Protein 3D2Q (pdb70)

B-factor: mean 15.67, std 9.34, range [5.29, 269.49]

Sequence (268 aa):
DRLEVCREYQRGNCNRGENDCRFAHPADSTMIDTNDNTVTVCMDYIKGRCSREKCKYFHPPAHLQARTDRLEVCREYQRGNCNRGENDCRFAHPADSTMIDTNDNTVTVCMDYIKGRCSREKCKYFHPPAHLQDRLEVCREYQRGNCNRGENDCRFAHPADSTMIDTNDNTVTVCMDYIKGRCSREKCKYFHPPAHLQASRTDRLEVCREYQRGNCRGENDCRFAHPADSTMID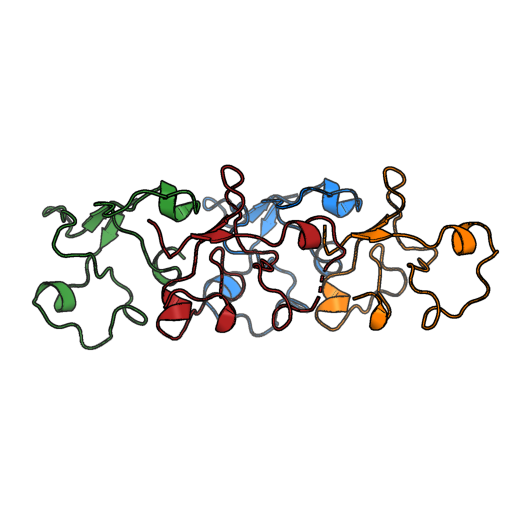TNDNTVTVCMDYIKGRCSREKCKYFHPPAHLQAK

Radius of gyration: 21.38 Å; Cα contacts (8 Å, |Δi|>4): 443; chains: 4; bounding box: 36×41×66 Å

GO terms:
  GO:0005634 nucleus (C, IDA)
  GO:0010494 cytoplasmic stress granule (C, IDA)
  GO:0003723 RNA binding (F, IDA)
  GO:0043484 regulation of RNA splicing (P, IDA)
  GO:0008380 RNA splicing (P, IDA)
  GO:0005634 nucleus (C, EXP)
  GO:0005737 cytoplasm (C, EXP)
  GO:0005515 protein binding (F, IPI)
  GO:0005654 nucleoplasm (C, IDA)
  GO:0005829 cytosol (C, IDA)
  GO:0005737 cytoplasm (C, IDA)
  GO:0003725 double-stranded RNA binding (F, IDA)
  GO:0003723 RNA binding (F, HDA)

Nearest PDB structures (foldseek):
  3d2q-assembly1_A  TM=1.015E+00  e=8.877E-15  Homo sapiens
  3d2s-assembly1_A  TM=9.752E-01  e=3.771E-13  Homo sapiens
  3d2q-assembly3_C  TM=9.516E-01  e=3.504E-13  Homo sapiens
  3d2s-assembly2_B  TM=9.122E-01  e=2.744E-12  Homo sapiens
  3d2q-assembly4_D  TM=9.027E-01  e=6.016E-11  Homo sapiens

Organism: Homo sapiens (NCBI:txid9606)

Solvent-accessible surface area: 17104 Å² total; per-residue (Å²): 103,127,38,91,1,4,170,55,31,70,167,74,71,26,145,126,29,41,37,89,0,138,85,0,7,10,21,56,34,19,83,67,45,122,145,74,41,17,0,51,6,11,115,65,4,30,139,4,92,4,68,153,88,74,28,113,79,16,39,2,11,8,32,22,52,63,58,75,12,21,34,100,0,3,147,69,98,87,165,75,84,12,157,138,41,107,112,104,4,197,92,0,24,12,63,162,41,11,48,54,10,113,133,69,18,14,1,7,8,1,75,7,83,74,126,64,160,26,80,127,174,175,12,65,5,9,54,1,20,85,88,28,123,114,149,35,94,6,3,190,83,65,93,216,65,102,24,142,176,31,55,23,75,2,194,95,0,19,2,58,144,103,11,171,45,55,123,143,64,71,12,3,62,6,13,86,72,7,45,125,5,89,5,74,159,92,197,25,139,107,11,44,1,5,8,38,21,51,75,30,162,92,20,29,27,112,2,2,164,103,56,46,166,51,129,46,123,48,101,115,106,1,197,90,0,26,14,58,107,13,3,52,17,8,111,128,70,34,10,2,7,7,0,70,1,87,75,85,62,134,24,62,64,109,43,8,26,6,9,60,1,18,85,93,27,69,61,253

InterPro domains:
  IPR000571 Zinc finger, CCCH-type [PF00642] (183-205)
  IPR000571 Zinc finger, CCCH-type [PS50103] (13-41)
  IPR000571 Zinc finger, CCCH-type [PS50103] (47-73)
  IPR000571 Zinc finger, CCCH-type [PS50103] (179-207)
  IPR000571 Zinc finger, CCCH-type [PS50103] (215-241)
  IPR000571 Zinc finger, CCCH-type [SM00356] (14-40)
  IPR000571 Zinc finger, CCCH-type [SM00356] (47-72)
  IPR000571 Zinc finger, CCCH-type [SM00356] (179-206)
  IPR000571 Zinc finger, CCCH-type [SM00356] (216-240)
  IPR054429 Muscleblind-like, CCCH zinc finger [PF22628] (48-86)
  IPR054429 Muscleblind-like, CCCH zinc finger [PF22628] (216-253)

CATH classification: 3.30.1370.210

Structure (mmCIF, N/CA/C/O backbone):
data_3D2Q
#
_entry.id   3D2Q
#
_cell.length_a   29.166
_cell.length_b   80.459
_cell.length_c   55.357
_cell.angle_alpha   90.00
_cell.angle_beta   101.76
_cell.angle_gamma   90.00
#
_symmetry.space_group_name_H-M   'P 1 21 1'
#
loop_
_entity.id
_entity.type
_entity.pdbx_description
1 polymer 'Muscleblind-like protein 1'
2 non-polymer 'ZINC ION'
3 water water
#
loop_
_atom_site.group_PDB
_atom_site.id
_atom_site.type_symbol
_atom_site.label_atom_id
_atom_site.label_alt_id
_atom_site.label_comp_id
_atom_site.label_asym_id
_atom_site.label_entity_id
_atom_site.label_seq_id
_atom_site.pdbx_PDB_ins_code
_atom_site.Cartn_x
_atom_site.Cartn_y
_atom_site.Cartn_z
_atom_site.occupancy
_atom_site.B_iso_or_equiv
_atom_site.auth_seq_id
_atom_site.auth_comp_id
_atom_site.auth_asym_id
_atom_site.auth_atom_id
_atom_site.pdbx_PDB_model_num
ATOM 1 N N . ASP A 1 4 ? -0.398 37.122 49.731 1.00 16.34 180 ASP A N 1
ATOM 2 C CA . ASP A 1 4 ? 0.891 37.645 49.206 1.00 15.61 180 ASP A CA 1
ATOM 3 C C . ASP A 1 4 ? 0.845 37.903 47.694 1.00 13.91 180 ASP A C 1
ATOM 4 O O . ASP A 1 4 ? 0.447 37.025 46.924 1.00 12.99 180 ASP A O 1
ATOM 9 N N . ARG A 1 5 ? 1.245 39.105 47.287 1.00 12.05 181 ARG A N 1
ATOM 10 C CA . ARG A 1 5 ? 1.204 39.518 45.874 1.00 10.93 181 ARG A CA 1
ATOM 11 C C . ARG A 1 5 ? 2.553 40.115 45.533 1.00 11.05 181 ARG A C 1
ATOM 12 O O . ARG A 1 5 ? 2.871 41.224 45.959 1.00 12.47 181 ARG A O 1
ATOM 20 N N . LEU A 1 6 ? 3.360 39.358 44.793 1.00 9.11 182 LEU A N 1
ATOM 21 C CA . LEU A 1 6 ? 4.737 39.766 44.525 1.00 9.17 182 LEU A CA 1
ATOM 22 C C . LEU A 1 6 ? 4.900 40.462 43.183 1.00 9.02 182 LEU A C 1
ATOM 23 O O . LEU A 1 6 ? 4.341 40.042 42.189 1.00 9.20 182 LEU A O 1
ATOM 28 N N . GLU A 1 7 ? 5.697 41.530 43.183 1.00 9.47 183 GLU A N 1
ATOM 29 C CA . GLU A 1 7 ? 6.041 42.261 41.955 1.00 9.45 183 GLU A CA 1
ATOM 30 C C . GLU A 1 7 ? 6.910 41.401 41.055 1.00 8.92 183 GLU A C 1
ATOM 31 O O . GLU A 1 7 ? 7.880 40.825 41.511 1.00 7.65 183 GLU A O 1
ATOM 37 N N . VAL A 1 8 ? 6.526 41.306 39.787 1.00 7.96 184 VAL A N 1
ATOM 38 C CA . VAL A 1 8 ? 7.250 40.495 38.824 1.00 8.00 184 VAL A CA 1
ATOM 39 C C . VAL A 1 8 ? 8.415 41.315 38.304 1.00 7.46 184 VAL A C 1
ATOM 40 O O . VAL A 1 8 ? 8.332 42.544 38.163 1.00 8.39 184 VAL A O 1
ATOM 44 N N . CYS A 1 9 ? 9.502 40.612 38.009 1.00 7.44 185 CYS A N 1
ATOM 45 C CA . CYS A 1 9 ? 10.697 41.246 37.454 1.00 6.21 185 CYS A CA 1
ATOM 46 C C . CYS A 1 9 ? 10.502 41.660 35.992 1.00 6.62 185 CYS A C 1
ATOM 47 O O . CYS A 1 9 ? 10.370 40.808 35.111 1.00 6.68 185 CYS A O 1
ATOM 50 N N . ARG A 1 10 ? 10.437 42.975 35.758 1.00 7.19 186 ARG A N 1
ATOM 51 C CA . ARG A 1 10 ? 10.195 43.489 34.427 1.00 7.58 186 ARG A CA 1
ATOM 52 C C . ARG A 1 10 ? 11.360 43.176 33.493 1.00 7.38 186 ARG A C 1
ATOM 53 O O . ARG A 1 10 ? 11.168 42.928 32.294 1.00 8.20 186 ARG A O 1
ATOM 61 N N . GLU A 1 11 ? 12.577 43.161 34.041 1.00 6.96 187 GLU A N 1
ATOM 62 C CA . GLU A 1 11 ? 13.722 42.799 33.208 1.00 7.50 187 GLU A CA 1
ATOM 63 C C . GLU A 1 11 ? 13.595 41.345 32.734 1.00 7.42 187 GLU A C 1
ATOM 64 O O . GLU A 1 11 ? 13.828 41.055 31.573 1.00 7.78 187 GLU A O 1
ATOM 70 N N . TYR A 1 12 ? 13.261 40.429 33.647 1.00 7.06 188 TYR A N 1
ATOM 71 C CA . TYR A 1 12 ? 12.993 39.038 33.256 1.00 7.23 188 TYR A CA 1
ATOM 72 C C . TYR A 1 12 ? 11.951 38.932 32.139 1.00 7.00 188 TYR A C 1
ATOM 73 O O . TYR A 1 12 ? 12.132 38.198 31.169 1.00 6.89 188 TYR A O 1
ATOM 82 N N . GLN A 1 13 ? 10.864 39.696 32.282 1.00 7.76 189 GLN A N 1
ATOM 83 C CA . GLN A 1 13 ? 9.765 39.614 31.317 1.00 7.67 189 GLN A CA 1
ATOM 84 C C . GLN A 1 13 ? 10.198 40.063 29.933 1.00 8.19 189 GLN A C 1
ATOM 85 O O . GLN A 1 13 ? 9.631 39.632 28.947 1.00 8.62 189 GLN A O 1
ATOM 91 N N . ARG A 1 14 ? 11.203 40.927 29.864 1.00 7.40 190 ARG A N 1
ATOM 92 C CA . ARG A 1 14 ? 11.697 41.399 28.561 1.00 9.03 190 ARG A CA 1
ATOM 93 C C . ARG A 1 14 ? 13.051 40.793 28.173 1.00 10.39 190 ARG A C 1
ATOM 94 O O . ARG A 1 14 ? 13.729 41.297 27.259 1.00 11.78 190 ARG A O 1
ATOM 102 N N . GLY A 1 15 ? 13.448 39.721 28.859 1.00 10.85 191 GLY A N 1
ATOM 103 C CA . GLY A 1 15 ? 14.634 38.940 28.473 1.00 11.57 191 GLY A CA 1
ATOM 104 C C . GLY A 1 15 ? 15.954 39.591 28.829 1.00 11.97 191 GLY A C 1
ATOM 105 O O . GLY A 1 15 ? 16.963 39.386 28.141 1.00 13.22 191 GLY A O 1
ATOM 106 N N . ASN A 1 16 ? 15.973 40.354 29.918 1.00 11.91 192 ASN A N 1
ATOM 107 C CA . ASN A 1 16 ? 17.065 41.276 30.207 1.00 12.72 192 ASN A CA 1
ATOM 108 C C . ASN A 1 16 ? 17.462 41.320 31.696 1.00 11.22 192 ASN A C 1
ATOM 109 O O . ASN A 1 16 ? 18.095 42.281 32.126 1.00 12.63 192 ASN A O 1
ATOM 114 N N . CYS A 1 17 ? 17.128 40.291 32.487 1.00 10.13 193 CYS A N 1
ATOM 115 C CA . CYS A 1 17 ? 17.532 40.312 33.908 1.00 9.38 193 CYS A CA 1
ATOM 116 C C . CYS A 1 17 ? 18.952 39.798 34.079 1.00 9.09 193 CYS A C 1
ATOM 117 O O . CYS A 1 17 ? 19.189 38.606 34.034 1.00 10.62 193 CYS A O 1
ATOM 120 N N . ASN A 1 18 ? 19.894 40.704 34.311 1.00 9.50 194 ASN A N 1
ATOM 121 C CA . ASN A 1 18 ? 21.287 40.284 34.471 1.00 10.32 194 ASN A CA 1
ATOM 122 C C . ASN A 1 18 ? 21.614 39.740 35.857 1.00 9.47 194 ASN A C 1
ATOM 123 O O . ASN A 1 18 ? 22.662 39.107 36.058 1.00 10.19 194 ASN A O 1
ATOM 128 N N . ARG A 1 19 ? 20.725 39.967 36.818 1.00 9.12 195 ARG A N 1
ATOM 129 C CA . ARG A 1 19 ? 20.925 39.374 38.131 1.00 9.11 195 ARG A CA 1
ATOM 130 C C . ARG A 1 19 ? 20.712 37.866 38.086 1.00 9.18 195 ARG A C 1
ATOM 131 O O . ARG A 1 19 ? 21.446 37.108 38.741 1.00 9.20 195 ARG A O 1
ATOM 139 N N . GLY A 1 20 ? 19.711 37.445 37.319 1.00 8.56 196 GLY A N 1
ATOM 140 C CA . GLY A 1 20 ? 19.301 36.041 37.274 1.00 7.58 196 GLY A CA 1
ATOM 141 C C . GLY A 1 20 ? 18.368 35.718 38.430 1.00 7.13 196 GLY A C 1
ATOM 142 O O . GLY A 1 20 ? 18.309 36.438 39.431 1.00 7.14 196 GLY A O 1
ATOM 143 N N . GLU A 1 21 ? 17.650 34.613 38.283 1.00 7.23 197 GLU A N 1
ATOM 144 C CA . GLU A 1 21 ? 16.598 34.249 39.227 1.00 8.03 197 GLU A CA 1
ATOM 145 C C . GLU A 1 21 ? 17.084 34.073 40.666 1.00 7.62 197 GLU A C 1
ATOM 146 O O . GLU A 1 21 ? 16.387 34.444 41.617 1.00 6.94 197 GLU A O 1
ATOM 152 N N . ASN A 1 22 ? 18.249 33.462 40.836 1.00 7.26 198 ASN A N 1
ATOM 153 C CA . ASN A 1 22 ? 18.736 33.173 42.174 1.00 7.07 198 ASN A CA 1
ATOM 154 C C . ASN A 1 22 ? 18.995 34.398 43.052 1.00 7.57 198 ASN A C 1
ATOM 155 O O . ASN A 1 22 ? 18.710 34.382 44.251 1.00 7.34 198 ASN A O 1
ATOM 160 N N . ASP A 1 23 ? 19.536 35.440 42.437 1.00 7.07 199 ASP A N 1
ATOM 161 C CA . ASP A 1 23 ? 19.850 36.668 43.135 1.00 7.34 199 ASP A CA 1
ATOM 162 C C . ASP A 1 23 ? 18.692 37.645 43.133 1.00 6.93 199 ASP A C 1
ATOM 163 O O . ASP A 1 23 ? 18.496 38.369 44.112 1.00 7.69 199 ASP A O 1
ATOM 168 N N . CYS A 1 24 ? 17.932 37.665 42.038 1.00 6.40 200 CYS A N 1
ATOM 169 C CA . CYS A 1 24 ? 16.918 38.695 41.861 1.00 6.55 200 CYS A CA 1
ATOM 170 C C . CYS A 1 24 ? 15.835 38.656 42.920 1.00 6.62 200 CYS A C 1
ATOM 171 O O . CYS A 1 24 ? 15.251 37.602 43.187 1.00 7.02 200 CYS A O 1
ATOM 174 N N . ARG A 1 25 ? 15.549 39.826 43.485 1.00 6.53 201 ARG A N 1
ATOM 175 C CA . ARG A 1 25 ? 14.535 39.911 44.536 1.00 6.35 201 ARG A CA 1
ATOM 176 C C . ARG A 1 25 ? 13.112 40.136 44.004 1.00 7.34 201 ARG A C 1
ATOM 177 O O . ARG A 1 25 ? 12.171 40.292 44.783 1.00 8.04 201 ARG A O 1
ATOM 185 N N . PHE A 1 26 ? 12.956 40.109 42.690 1.00 7.05 202 PHE A N 1
ATOM 186 C CA . PHE A 1 26 ? 11.642 40.180 42.042 1.00 7.42 202 PHE A CA 1
ATOM 187 C C . PHE A 1 26 ? 11.279 38.839 41.433 1.00 7.51 202 PHE A C 1
ATOM 188 O O . PHE A 1 26 ? 12.146 38.006 41.188 1.00 7.96 202 PHE A O 1
ATOM 196 N N . ALA A 1 27 ? 9.990 38.603 41.209 1.00 7.16 203 ALA A N 1
ATOM 197 C CA . ALA A 1 27 ? 9.578 37.269 40.792 1.00 7.18 203 ALA A CA 1
ATOM 198 C C . ALA A 1 27 ? 9.873 36.970 39.325 1.00 7.09 203 ALA A C 1
ATOM 199 O O . ALA A 1 27 ? 9.675 37.829 38.461 1.00 7.08 203 ALA A O 1
ATOM 201 N N . HIS A 1 28 ? 10.321 35.734 39.066 1.00 7.23 204 HIS A N 1
ATOM 202 C CA . HIS A 1 28 ? 10.537 35.236 37.717 1.00 6.80 204 HIS A CA 1
ATOM 203 C C . HIS A 1 28 ? 9.543 34.086 37.480 1.00 7.44 204 HIS A C 1
ATOM 204 O O . HIS A 1 28 ? 9.926 32.926 37.490 1.00 7.76 204 HIS A O 1
ATOM 211 N N . PRO A 1 29 ? 8.268 34.422 37.272 1.00 7.31 205 PRO A N 1
ATOM 212 C CA . PRO A 1 29 ? 7.279 33.336 37.157 1.00 7.71 205 PRO A CA 1
ATOM 213 C C . PRO A 1 29 ? 7.340 32.546 35.848 1.00 7.55 205 PRO A C 1
ATOM 214 O O . PRO A 1 29 ? 7.743 33.068 34.788 1.00 7.80 205 PRO A O 1
ATOM 218 N N . ALA A 1 30 ? 6.875 31.305 35.927 1.00 7.47 206 ALA A N 1
ATOM 219 C CA . ALA A 1 30 ? 6.696 30.481 34.739 1.00 7.11 206 ALA A CA 1
ATOM 220 C C . ALA A 1 30 ? 5.604 31.048 33.832 1.00 7.30 206 ALA A C 1
ATOM 221 O O . ALA A 1 30 ? 4.717 31.789 34.277 1.00 7.32 206 ALA A O 1
ATOM 223 N N . ASP A 1 31 ? 5.650 30.673 32.556 1.00 7.11 207 ASP A N 1
ATOM 224 C CA . ASP A 1 31 ? 4.656 31.180 31.595 1.00 8.46 207 ASP A CA 1
ATOM 225 C C . ASP A 1 31 ? 3.248 30.661 31.921 1.00 8.87 207 ASP A C 1
ATOM 226 O O . ASP A 1 31 ? 2.260 31.287 31.548 1.00 10.09 207 ASP A O 1
ATOM 231 N N . SER A 1 32 ? 3.171 29.552 32.656 1.00 10.16 208 SER A N 1
ATOM 232 C CA . SER A 1 32 ? 1.897 28.934 33.043 1.00 10.57 208 SER A CA 1
ATOM 233 C C . SER A 1 32 ? 1.371 29.414 34.399 1.00 10.44 208 SER A C 1
ATOM 234 O O . SER A 1 32 ? 0.313 28.972 34.846 1.00 11.52 208 SER A O 1
ATOM 237 N N . THR A 1 33 ? 2.102 30.321 35.040 1.00 9.04 209 THR A N 1
ATOM 238 C CA . THR A 1 33 ? 1.728 30.813 36.383 1.00 9.14 209 THR A CA 1
ATOM 239 C C . THR A 1 33 ? 0.753 31.987 36.317 1.00 9.04 209 THR A C 1
ATOM 240 O O . THR A 1 33 ? 0.871 32.853 35.446 1.00 9.67 209 THR A O 1
ATOM 244 N N . MET A 1 34 ? -0.221 31.990 37.240 1.00 8.90 210 MET A N 1
ATOM 245 C CA . MET A 1 34 ? -1.240 33.045 37.287 1.00 9.86 210 MET A CA 1
ATOM 246 C C . MET A 1 34 ? -0.591 34.395 37.556 1.00 9.55 210 MET A C 1
ATOM 247 O O . MET A 1 34 ? 0.098 34.563 38.566 1.00 9.91 210 MET A O 1
ATOM 252 N N . ILE A 1 35 ? -0.831 35.366 36.674 1.00 9.56 211 ILE A N 1
ATOM 253 C CA . ILE A 1 35 ? -0.257 36.696 36.835 1.00 10.47 211 ILE A CA 1
ATOM 254 C C . ILE A 1 35 ? -1.394 37.709 36.665 1.00 10.49 211 ILE A C 1
ATOM 255 O O . ILE A 1 35 ? -2.263 37.501 35.832 1.00 11.78 211 ILE A O 1
ATOM 260 N N . ASP A 1 36 ? -1.388 38.770 37.466 1.00 10.54 212 ASP A N 1
ATOM 261 C CA . ASP A 1 36 ? -2.399 39.821 37.338 1.00 10.96 212 ASP A CA 1
ATOM 262 C C . ASP A 1 36 ? -1.820 40.933 36.479 1.00 11.43 212 ASP A C 1
ATOM 263 O O . ASP A 1 36 ? -0.925 41.639 36.919 1.00 11.14 212 ASP A O 1
ATOM 268 N N . THR A 1 37 ? -2.343 41.080 35.261 1.00 12.18 213 THR A N 1
ATOM 269 C CA . THR A 1 37 ? -1.788 42.040 34.313 1.00 13.66 213 THR A CA 1
ATOM 270 C C . THR A 1 37 ? -2.158 43.488 34.658 1.00 14.01 213 THR A C 1
ATOM 271 O O . THR A 1 37 ? -1.596 44.429 34.085 1.00 14.90 213 THR A O 1
ATOM 275 N N . ASN A 1 38 ? -3.101 43.672 35.584 1.00 14.31 214 ASN A N 1
ATOM 276 C CA . ASN A 1 38 ? -3.461 45.026 36.006 1.00 14.91 214 ASN A CA 1
ATOM 277 C C . ASN A 1 38 ? -2.321 45.686 36.753 1.00 14.50 214 ASN A C 1
ATOM 278 O O . ASN A 1 38 ? -2.119 46.895 36.647 1.00 15.89 214 ASN A O 1
ATOM 283 N N . ASP A 1 39 ? -1.572 44.894 37.520 1.00 13.30 215 ASP A N 1
ATOM 284 C CA . ASP A 1 39 ? -0.491 45.461 38.316 1.00 12.40 215 ASP A CA 1
ATOM 285 C C . ASP A 1 39 ? 0.830 44.686 38.244 1.00 11.70 215 ASP A C 1
ATOM 286 O O . ASP A 1 39 ? 1.766 45.003 38.975 1.00 11.42 215 ASP A O 1
ATOM 291 N N . ASN A 1 40 ? 0.904 43.717 37.335 1.00 10.69 216 ASN A N 1
ATOM 292 C CA . ASN A 1 40 ? 2.126 42.921 37.137 1.00 9.57 216 ASN A CA 1
ATOM 293 C C . ASN A 1 40 ? 2.615 42.222 38.403 1.00 10.00 216 ASN A C 1
ATOM 294 O O . ASN A 1 40 ? 3.806 42.278 38.739 1.00 10.35 216 ASN A O 1
ATOM 299 N N . THR A 1 41 ? 1.690 41.576 39.119 1.00 8.78 217 THR A N 1
ATOM 300 C CA . THR A 1 41 ? 2.042 40.807 40.303 1.00 8.82 217 THR A CA 1
ATOM 301 C C . THR A 1 41 ? 1.612 39.362 40.157 1.00 7.96 217 THR A C 1
ATOM 302 O O . THR A 1 41 ? 0.711 39.029 39.365 1.00 8.24 217 THR A O 1
ATOM 306 N N . VAL A 1 42 ? 2.272 38.505 40.942 1.00 7.19 218 VAL A N 1
ATOM 307 C CA . VAL A 1 42 ? 1.867 37.106 41.071 1.00 7.40 218 VAL A CA 1
ATOM 308 C C . VAL A 1 42 ? 1.400 36.835 42.493 1.00 7.32 218 VAL A C 1
ATOM 309 O O . VAL A 1 42 ? 2.086 37.169 43.462 1.00 7.26 218 VAL A O 1
ATOM 313 N N . THR A 1 43 ? 0.212 36.238 42.608 1.00 6.76 219 THR A N 1
ATOM 314 C CA . THR A 1 43 ? -0.332 35.858 43.907 1.00 6.74 219 THR A CA 1
ATOM 315 C C . THR A 1 43 ? 0.345 34.564 44.355 1.00 6.92 219 THR A C 1
ATOM 316 O O . THR A 1 43 ? 0.475 33.624 43.587 1.00 6.17 219 THR A O 1
ATOM 320 N N . VAL A 1 44 ? 0.760 34.523 45.614 1.00 6.53 220 VAL A N 1
ATOM 321 C CA . VAL A 1 44 ? 1.611 33.434 46.104 1.00 7.31 220 VAL A CA 1
ATOM 322 C C . VAL A 1 44 ? 0.770 32.234 46.508 1.00 7.29 220 VAL A C 1
ATOM 323 O O . VAL A 1 44 ? -0.327 32.398 47.071 1.00 7.87 220 VAL A O 1
ATOM 327 N N . CYS A 1 45 ? 1.302 31.037 46.243 1.00 7.09 221 CYS A N 1
ATOM 328 C CA . CYS A 1 45 ? 0.764 29.800 46.804 1.00 7.92 221 CYS A CA 1
ATOM 329 C C . CYS A 1 45 ? 1.081 29.767 48.298 1.00 8.07 221 CYS A C 1
ATOM 330 O O . CYS A 1 45 ? 2.239 29.573 48.681 1.00 8.83 221 CYS A O 1
ATOM 333 N N . MET A 1 46 ? 0.067 29.958 49.147 1.00 8.91 222 MET A N 1
ATOM 334 C CA . MET A 1 46 ? 0.278 29.935 50.594 1.00 9.49 222 MET A CA 1
ATOM 335 C C . MET A 1 46 ? 0.661 28.546 51.099 1.00 9.58 222 MET A C 1
ATOM 336 O O . MET A 1 46 ? 1.393 28.434 52.082 1.00 11.58 222 MET A O 1
ATOM 341 N N . ASP A 1 47 ? 0.189 27.488 50.432 1.00 9.50 223 ASP A N 1
ATOM 342 C CA . ASP A 1 47 ? 0.567 26.129 50.844 1.00 9.83 223 ASP A CA 1
ATOM 343 C C . ASP A 1 47 ? 2.073 25.947 50.708 1.00 8.89 223 ASP A C 1
ATOM 344 O O . ASP A 1 47 ? 2.724 25.341 51.567 1.00 9.38 223 ASP A O 1
ATOM 349 N N . TYR A 1 48 ? 2.640 26.462 49.617 1.00 9.21 224 TYR A N 1
ATOM 350 C CA . TYR A 1 48 ? 4.066 26.301 49.382 1.00 9.27 224 TYR A CA 1
ATOM 351 C C . TYR A 1 48 ? 4.917 26.905 50.506 1.00 9.10 224 TYR A C 1
ATOM 352 O O . TYR A 1 48 ? 5.931 26.310 50.922 1.00 8.96 224 TYR A O 1
ATOM 361 N N . ILE A 1 49 ? 4.490 28.063 51.010 1.00 9.29 225 ILE A N 1
ATOM 362 C CA . ILE A 1 49 ? 5.202 28.755 52.083 1.00 10.33 225 ILE A CA 1
ATOM 363 C C . ILE A 1 49 ? 5.381 27.802 53.261 1.00 10.73 225 ILE A C 1
ATOM 364 O O . ILE A 1 49 ? 6.388 27.863 53.975 1.00 10.88 225 ILE A O 1
ATOM 369 N N . LYS A 1 50 ? 4.386 26.939 53.462 1.00 10.22 226 LYS A N 1
ATOM 370 C CA . LYS A 1 50 ? 4.380 26.014 54.594 1.00 11.01 226 LYS A CA 1
ATOM 371 C C . LYS A 1 50 ? 4.843 24.605 54.253 1.00 10.21 226 LYS A C 1
ATOM 372 O O . LYS A 1 50 ? 4.790 23.710 55.119 1.00 10.05 226 LYS A O 1
ATOM 378 N N . GLY A 1 51 ? 5.308 24.402 53.011 1.00 9.43 227 GLY A N 1
ATOM 379 C CA . GLY A 1 51 ? 5.821 23.104 52.577 1.00 9.79 227 GLY A CA 1
ATOM 380 C C . GLY A 1 51 ? 4.692 22.119 52.358 1.00 10.04 227 GLY A C 1
ATOM 381 O O . GLY A 1 51 ? 4.906 20.899 52.370 1.00 10.27 227 GLY A O 1
ATOM 382 N N . ARG A 1 52 ? 3.495 22.645 52.118 1.00 9.71 228 ARG A N 1
ATOM 383 C CA . ARG A 1 52 ? 2.300 21.796 52.012 1.00 10.94 228 ARG A CA 1
ATOM 384 C C . ARG A 1 52 ? 1.623 21.789 50.637 1.00 10.89 228 ARG A C 1
ATOM 385 O O . ARG A 1 52 ? 0.495 21.319 50.516 1.00 12.51 228 ARG A O 1
ATOM 393 N N . CYS A 1 53 ? 2.306 22.263 49.601 1.00 9.86 229 CYS A N 1
ATOM 394 C CA . CYS A 1 53 ? 1.723 22.211 48.268 1.00 9.49 229 CYS A CA 1
ATOM 395 C C . CYS A 1 53 ? 2.072 20.911 47.558 1.00 9.90 229 CYS A C 1
ATOM 396 O O . CYS A 1 53 ? 3.193 20.735 47.103 1.00 10.36 229 CYS A O 1
ATOM 399 N N . SER A 1 54 ? 1.110 19.993 47.457 1.00 11.70 230 SER A N 1
ATOM 400 C CA . SER A 1 54 ? 1.384 18.737 46.771 1.00 13.11 230 SER A CA 1
ATOM 401 C C . SER A 1 54 ? 0.711 18.607 45.392 1.00 13.58 230 SER A C 1
ATOM 402 O O . SER A 1 54 ? 0.796 17.541 44.759 1.00 14.78 230 SER A O 1
ATOM 405 N N . ARG A 1 55 ? 0.055 19.675 44.935 1.00 13.12 231 ARG A N 1
ATOM 406 C CA . ARG A 1 55 ? -0.616 19.682 43.625 1.00 14.37 231 ARG A CA 1
ATOM 407 C C . ARG A 1 55 ? 0.368 19.354 42.509 1.00 14.99 231 ARG A C 1
ATOM 408 O O . ARG A 1 55 ? 1.417 19.974 42.428 1.00 16.21 231 ARG A O 1
ATOM 416 N N . GLU A 1 56 ? 0.034 18.388 41.657 1.00 15.59 232 GLU A N 1
ATOM 417 C CA . GLU A 1 56 ? 0.903 18.018 40.536 1.00 16.85 232 GLU A CA 1
ATOM 418 C C . GLU A 1 56 ? 1.254 19.205 39.630 1.00 15.95 232 GLU A C 1
ATOM 419 O O . GLU A 1 56 ? 2.396 19.334 39.184 1.00 17.30 232 GLU A O 1
ATOM 425 N N . LYS A 1 57 ? 0.268 20.063 39.358 1.00 14.70 233 LYS A N 1
ATOM 426 C CA . LYS A 1 57 ? 0.469 21.267 38.561 1.00 14.18 233 LYS A CA 1
ATOM 427 C C . LYS A 1 57 ? -0.176 22.478 39.211 1.00 13.78 233 LYS A C 1
ATOM 428 O O . LYS A 1 57 ? -1.321 22.843 38.916 1.00 16.06 233 LYS A O 1
ATOM 434 N N . CYS A 1 58 ? 0.574 23.130 40.084 1.00 11.28 234 CYS A N 1
ATOM 435 C CA . CYS A 1 58 ? 0.052 24.300 40.774 1.00 11.16 234 CYS A CA 1
ATOM 436 C C . CYS A 1 58 ? 0.234 25.513 39.883 1.00 12.21 234 CYS A C 1
ATOM 437 O O . CYS A 1 58 ? 1.310 25.730 39.311 1.00 12.62 234 CYS A O 1
ATOM 440 N N . LYS A 1 59 ? -0.809 26.313 39.736 1.00 11.51 235 LYS A N 1
ATOM 441 C CA . LYS A 1 59 ? -0.648 27.467 38.864 1.00 11.62 235 LYS A CA 1
ATOM 442 C C . LYS A 1 59 ? -0.330 28.753 39.611 1.00 9.92 235 LYS A C 1
ATOM 443 O O . LYS A 1 59 ? -0.331 29.836 39.008 1.00 10.77 235 LYS A O 1
ATOM 449 N N . TYR A 1 60 ? -0.064 28.632 40.912 1.00 8.01 236 TYR A N 1
ATOM 450 C CA . TYR A 1 60 ? 0.304 29.788 41.727 1.00 6.68 236 TYR A CA 1
ATOM 451 C C . TYR A 1 60 ? 1.771 29.799 42.073 1.00 6.47 236 TYR A C 1
ATOM 452 O O . TYR A 1 60 ? 2.380 28.754 42.328 1.00 7.55 236 TYR A O 1
ATOM 461 N N . PHE A 1 61 ? 2.322 31.007 42.100 1.00 6.51 237 PHE A N 1
ATOM 462 C CA . PHE A 1 61 ? 3.766 31.211 42.234 1.00 6.58 237 PHE A CA 1
ATOM 463 C C . PHE A 1 61 ? 4.294 30.565 43.495 1.00 6.42 237 PHE A C 1
ATOM 464 O O . PHE A 1 61 ? 3.750 30.757 44.577 1.00 6.91 237 PHE A O 1
ATOM 472 N N . HIS A 1 62 ? 5.359 29.792 43.332 1.00 6.76 238 HIS A N 1
ATOM 473 C CA . HIS A 1 62 ? 6.078 29.206 44.455 1.00 7.38 238 HIS A CA 1
ATOM 474 C C . HIS A 1 62 ? 7.353 30.020 44.728 1.00 7.40 238 HIS A C 1
ATOM 475 O O . HIS A 1 62 ? 8.382 29.787 44.090 1.00 8.08 238 HIS A O 1
ATOM 482 N N . PRO A 1 63 ? 7.298 30.983 45.666 1.00 6.87 239 PRO A N 1
ATOM 483 C CA . PRO A 1 63 ? 8.485 31.850 45.814 1.00 7.14 239 PRO A CA 1
ATOM 484 C C . PRO A 1 63 ? 9.684 31.131 46.434 1.00 7.70 239 PRO A C 1
ATOM 485 O O . PRO A 1 63 ? 9.549 30.454 47.460 1.00 9.03 239 PRO A O 1
ATOM 489 N N . PRO A 1 64 ? 10.854 3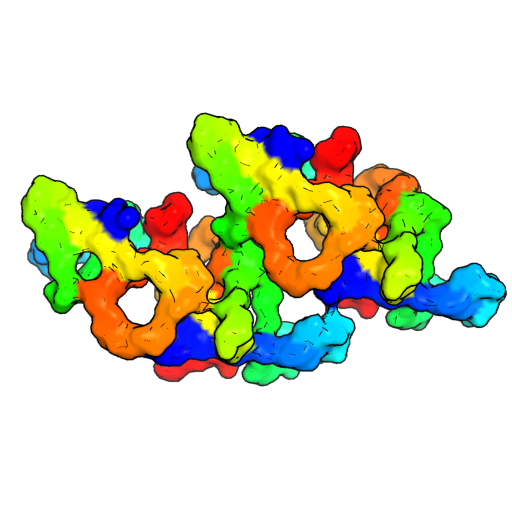1.269 45.800 1.00 8.36 240 PRO A N 1
ATOM 490 C CA . PRO A 1 64 ? 12.051 30.690 46.413 1.00 8.17 240 PRO A CA 1
ATOM 491 C C . PRO A 1 64 ? 12.373 31.294 47.779 1.00 8.28 240 PRO A C 1
ATOM 492 O O . PRO A 1 64 ? 11.848 32.361 48.148 1.00 7.44 240 PRO A O 1
ATOM 496 N N . ALA A 1 65 ? 13.214 30.589 48.529 1.00 7.72 241 ALA A N 1
ATOM 497 C CA . ALA A 1 65 ? 13.617 31.034 49.858 1.00 8.27 241 ALA A CA 1
ATOM 498 C C . ALA A 1 65 ? 14.102 32.491 49.887 1.00 8.75 241 ALA A C 1
ATOM 499 O O . ALA A 1 65 ? 13.741 33.241 50.807 1.00 9.47 241 ALA A O 1
ATOM 501 N N . HIS A 1 66 ? 14.897 32.896 48.896 1.00 8.29 242 HIS A N 1
ATOM 502 C CA . HIS A 1 66 ? 15.464 34.255 48.939 1.00 8.11 242 HIS A CA 1
ATOM 503 C C . HIS A 1 66 ? 14.414 35.336 48.709 1.00 8.23 242 HIS A C 1
ATOM 504 O O . HIS A 1 66 ? 14.657 36.487 49.020 1.00 8.75 242 HIS A O 1
ATOM 511 N N . LEU A 1 67 ? 13.261 34.974 48.133 1.00 8.40 243 LEU A N 1
ATOM 512 C CA . LEU A 1 67 ? 12.167 35.944 47.993 1.00 7.99 243 LEU A CA 1
ATOM 513 C C . LEU A 1 67 ? 11.328 36.017 49.254 1.00 9.44 243 LEU A C 1
ATOM 514 O O . LEU A 1 67 ? 10.752 37.059 49.546 1.00 9.68 243 LEU A O 1
ATOM 519 N N . GLN A 1 68 ? 11.227 34.903 49.965 1.00 9.30 244 GLN A N 1
ATOM 520 C CA . GLN A 1 68 ? 10.439 34.875 51.214 1.00 10.57 244 GLN A CA 1
ATOM 521 C C . GLN A 1 68 ? 11.159 35.532 52.373 1.00 11.76 244 GLN A C 1
ATOM 522 O O . GLN A 1 68 ? 10.517 36.010 53.317 1.00 12.66 244 GLN A O 1
ATOM 528 N N . ALA A 1 69 ? 12.488 35.518 52.310 1.00 12.75 245 ALA A N 1
ATOM 529 C CA . ALA A 1 69 ? 13.333 36.183 53.298 1.00 13.41 245 ALA A CA 1
ATOM 530 C C . ALA A 1 69 ? 12.879 37.615 53.578 1.00 13.77 245 ALA A C 1
ATOM 531 O O . ALA A 1 69 ? 12.553 38.363 52.658 1.00 12.92 245 ALA A O 1
ATOM 533 N N . ARG B 1 2 ? 4.782 15.081 43.947 1.00 21.43 178 ARG B N 1
ATOM 534 C CA . ARG B 1 2 ? 5.554 16.071 43.156 1.00 21.23 178 ARG B CA 1
ATOM 535 C C . ARG B 1 2 ? 7.027 15.726 43.172 1.00 20.43 178 ARG B C 1
ATOM 536 O O . ARG B 1 2 ? 7.527 15.049 44.077 1.00 21.27 178 ARG B O 1
ATOM 544 N N . THR B 1 3 ? 7.727 16.236 42.175 1.00 19.56 179 THR B N 1
ATOM 545 C CA . THR B 1 3 ? 9.152 16.025 42.044 1.00 19.11 179 THR B CA 1
ATOM 546 C C . THR B 1 3 ? 9.933 16.743 43.152 1.00 17.72 179 THR B C 1
ATOM 547 O O . THR B 1 3 ? 11.023 16.309 43.539 1.00 18.28 179 THR B O 1
ATOM 551 N N . ASP B 1 4 ? 9.365 17.819 43.691 1.00 15.33 180 ASP B N 1
ATOM 552 C CA . ASP B 1 4 ? 10.080 18.603 44.707 1.00 13.41 180 ASP B CA 1
ATOM 553 C C . ASP B 1 4 ? 9.735 18.201 46.141 1.00 12.56 180 ASP B C 1
ATOM 554 O O . ASP B 1 4 ? 10.013 18.957 47.070 1.00 12.60 180 ASP B O 1
ATOM 559 N N . ARG B 1 5 ? 9.112 17.038 46.322 1.00 11.96 181 ARG B N 1
ATOM 560 C CA . ARG B 1 5 ? 8.713 16.587 47.652 1.00 12.20 181 ARG B CA 1
ATOM 561 C C . ARG B 1 5 ? 9.303 15.202 47.859 1.00 12.20 181 ARG B C 1
ATOM 562 O O . ARG B 1 5 ? 8.953 14.261 47.133 1.00 12.95 181 ARG B O 1
ATOM 570 N N . LEU B 1 6 ? 10.206 15.085 48.834 1.00 10.66 182 LEU B N 1
ATOM 571 C CA . LEU B 1 6 ? 10.982 13.859 49.030 1.00 10.46 182 LEU B CA 1
ATOM 572 C C . LEU B 1 6 ? 10.644 13.160 50.335 1.00 10.62 182 LEU B C 1
ATOM 573 O O . LEU B 1 6 ? 10.486 13.813 51.374 1.00 9.52 182 LEU B O 1
ATOM 578 N N . GLU B 1 7 ? 10.573 11.831 50.278 1.00 10.90 183 GLU B N 1
ATOM 579 C CA . GLU B 1 7 ? 10.278 11.013 51.451 1.00 12.22 183 GLU B CA 1
ATOM 580 C C . GLU B 1 7 ? 11.381 11.120 52.514 1.00 10.75 183 GLU B C 1
ATOM 581 O O . GLU B 1 7 ? 12.560 10.990 52.203 1.00 9.81 183 GLU B O 1
ATOM 587 N N . VAL B 1 8 ? 10.969 11.352 53.756 1.00 9.54 184 VAL B N 1
ATOM 588 C CA . VAL B 1 8 ? 11.882 11.399 54.908 1.00 9.32 184 VAL B CA 1
ATOM 589 C C . VAL B 1 8 ? 12.272 9.982 55.365 1.00 9.19 184 VAL B C 1
ATOM 590 O O . VAL B 1 8 ? 11.448 9.049 55.357 1.00 9.28 184 VAL B O 1
ATOM 594 N N . CYS B 1 9 ? 13.543 9.819 55.729 1.00 8.61 185 CYS B N 1
ATOM 595 C CA . CYS B 1 9 ? 14.022 8.566 56.327 1.00 8.66 185 CYS B CA 1
ATOM 596 C C . CYS B 1 9 ? 13.363 8.372 57.700 1.00 8.63 185 CYS B C 1
ATOM 597 O O . CYS B 1 9 ? 13.680 9.064 58.651 1.00 8.71 185 CYS B O 1
ATOM 600 N N . ARG B 1 10 ? 12.439 7.419 57.779 1.00 8.85 186 ARG B N 1
ATOM 601 C CA . ARG B 1 10 ? 11.719 7.167 59.024 1.00 8.66 186 ARG B CA 1
ATOM 602 C C . ARG B 1 10 ? 12.648 6.656 60.114 1.00 9.21 186 ARG B C 1
ATOM 603 O O . ARG B 1 10 ? 12.439 6.918 61.298 1.00 9.93 186 ARG B O 1
ATOM 611 N N . GLU B 1 11 ? 13.658 5.900 59.708 1.00 8.83 187 GLU B N 1
ATOM 612 C CA . GLU B 1 11 ? 14.611 5.378 60.674 1.00 8.90 187 GLU B CA 1
ATOM 613 C C . GLU B 1 11 ? 15.459 6.520 61.276 1.00 9.05 187 GLU B C 1
ATOM 614 O O . GLU B 1 11 ? 15.701 6.560 62.479 1.00 9.38 187 GLU B O 1
ATOM 620 N N . TYR B 1 12 ? 15.880 7.465 60.441 1.00 9.58 188 TYR B N 1
ATOM 621 C CA . TYR B 1 12 ? 16.588 8.649 60.951 1.00 9.53 188 TYR B CA 1
ATOM 622 C C . TYR B 1 12 ? 15.756 9.430 61.975 1.00 10.63 188 TYR B C 1
ATOM 623 O O . TYR B 1 12 ? 16.290 9.923 62.964 1.00 11.02 188 TYR B O 1
ATOM 632 N N . GLN B 1 13 ? 14.450 9.545 61.720 1.00 11.24 189 GLN B N 1
ATOM 633 C CA . GLN B 1 13 ? 13.557 10.299 62.605 1.00 11.89 189 GLN B CA 1
ATOM 634 C C . GLN B 1 13 ? 13.499 9.708 64.016 1.00 11.51 189 GLN B C 1
ATOM 635 O O . GLN B 1 13 ? 13.217 10.418 64.983 1.00 12.91 189 GLN B O 1
ATOM 641 N N . ARG B 1 14 ? 13.775 8.411 64.127 1.00 10.70 190 ARG B N 1
ATOM 642 C CA . ARG B 1 14 ? 13.814 7.749 65.436 1.00 10.76 190 ARG B CA 1
ATOM 643 C C . ARG B 1 14 ? 15.236 7.368 65.899 1.00 10.63 190 ARG B C 1
ATOM 644 O O . ARG B 1 14 ? 15.394 6.561 66.817 1.00 11.67 190 ARG B O 1
ATOM 652 N N . GLY B 1 15 ? 16.251 7.933 65.241 1.00 10.39 191 GLY B N 1
ATOM 653 C CA . GLY B 1 15 ? 17.644 7.791 65.665 1.00 10.43 191 GLY B CA 1
ATOM 654 C C . GLY B 1 15 ? 18.177 6.409 65.349 1.00 10.69 191 GLY B C 1
ATOM 655 O O . GLY B 1 15 ? 19.111 5.933 66.013 1.00 11.82 191 GLY B O 1
ATOM 656 N N . ASN B 1 16 ? 17.592 5.768 64.336 1.00 10.36 192 ASN B N 1
ATOM 657 C CA . ASN B 1 16 ? 17.978 4.392 64.001 1.00 10.09 192 ASN B CA 1
ATOM 658 C C . ASN B 1 16 ? 18.414 4.161 62.540 1.00 10.64 192 ASN B C 1
ATOM 659 O O . ASN B 1 16 ? 18.248 3.062 62.006 1.00 11.18 192 ASN B O 1
ATOM 664 N N . CYS B 1 17 ? 18.965 5.181 61.889 1.00 11.37 193 CYS B N 1
ATOM 665 C CA . CYS B 1 17 ? 19.427 4.973 60.509 1.00 12.18 193 CYS B CA 1
ATOM 666 C C . CYS B 1 17 ? 20.892 4.505 60.436 1.00 13.49 193 CYS B C 1
ATOM 667 O O . CYS B 1 17 ? 21.208 3.436 59.885 1.00 13.91 193 CYS B O 1
ATOM 670 N N . ASN B 1 18 ? 21.775 5.325 61.000 1.00 13.62 194 ASN B N 1
ATOM 671 C CA . ASN B 1 18 ? 23.209 5.050 61.076 1.00 14.33 194 ASN B CA 1
ATOM 672 C C . ASN B 1 18 ? 23.840 4.902 59.688 1.00 14.57 194 ASN B C 1
ATOM 673 O O . ASN B 1 18 ? 24.692 4.030 59.456 1.00 16.42 194 ASN B O 1
ATOM 678 N N . ARG B 1 19 ? 23.402 5.756 58.766 1.00 13.20 195 ARG B N 1
ATOM 679 C CA . ARG B 1 19 ? 24.028 5.889 57.450 1.00 13.53 195 ARG B CA 1
ATOM 680 C C . ARG B 1 19 ? 24.351 7.368 57.274 1.00 14.64 195 ARG B C 1
ATOM 681 O O . ARG B 1 19 ? 23.618 8.213 57.774 1.00 15.13 195 ARG B O 1
ATOM 689 N N . GLY B 1 20 ? 25.426 7.686 56.561 1.00 16.43 196 GLY B N 1
ATOM 690 C CA . GLY B 1 20 ? 25.685 9.090 56.240 1.00 17.02 196 GLY B CA 1
ATOM 691 C C . GLY B 1 20 ? 24.584 9.610 55.324 1.00 17.71 196 GLY B C 1
ATOM 692 O O . GLY B 1 20 ? 23.863 8.820 54.702 1.00 17.51 196 GLY B O 1
ATOM 693 N N . GLU B 1 21 ? 24.444 10.932 55.227 1.00 17.85 197 GLU B N 1
ATOM 694 C CA . GLU B 1 21 ? 23.490 11.500 54.278 1.00 18.61 197 GLU B CA 1
ATOM 695 C C . GLU B 1 21 ? 23.794 11.079 52.819 1.00 17.74 197 GLU B C 1
ATOM 696 O O . GLU B 1 21 ? 22.874 10.958 52.024 1.00 16.83 197 GLU B O 1
ATOM 702 N N . ASN B 1 22 ? 25.069 10.826 52.479 1.00 17.23 198 ASN B N 1
ATOM 703 C CA . ASN B 1 22 ? 25.437 10.396 51.121 1.00 17.56 198 ASN B CA 1
ATOM 704 C C . ASN B 1 22 ? 25.108 8.940 50.855 1.00 17.21 198 ASN B C 1
ATOM 705 O O . ASN B 1 22 ? 25.020 8.501 49.695 1.00 17.55 198 ASN B O 1
ATOM 710 N N . ASP B 1 23 ? 24.921 8.191 51.936 1.00 16.87 199 ASP B N 1
ATOM 711 C CA . ASP B 1 23 ? 24.666 6.761 51.838 1.00 16.48 199 ASP B CA 1
ATOM 712 C C . ASP B 1 23 ? 23.167 6.450 51.916 1.00 15.66 199 ASP B C 1
ATOM 713 O O . ASP B 1 23 ? 22.652 5.608 51.161 1.00 17.24 199 ASP B O 1
ATOM 718 N N . CYS B 1 24 ? 22.456 7.143 52.798 1.00 13.36 200 CYS B N 1
ATOM 719 C CA . CYS B 1 24 ? 21.023 6.899 52.893 1.00 12.15 200 CYS B CA 1
ATOM 720 C C . CYS B 1 24 ? 20.271 7.396 51.651 1.00 11.87 200 CYS B C 1
ATOM 721 O O . CYS B 1 24 ? 20.502 8.504 51.165 1.00 11.62 200 CYS B O 1
ATOM 724 N N . ARG B 1 25 ? 19.354 6.571 51.164 1.00 10.87 201 ARG B N 1
ATOM 725 C CA . ARG B 1 25 ? 18.607 6.903 49.966 1.00 10.80 201 ARG B CA 1
ATOM 726 C C . ARG B 1 25 ? 17.254 7.555 50.247 1.00 9.98 201 ARG B C 1
ATOM 727 O O . ARG B 1 25 ? 16.427 7.670 49.349 1.00 9.52 201 ARG B O 1
ATOM 735 N N . PHE B 1 26 ? 17.055 7.982 51.489 1.00 9.33 202 PHE B N 1
ATOM 736 C CA . PHE B 1 26 ? 15.905 8.800 51.892 1.00 9.48 202 PHE B CA 1
ATOM 737 C C . PHE B 1 26 ? 16.418 10.096 52.527 1.00 9.37 202 PHE B C 1
ATOM 738 O O . PHE B 1 26 ? 17.593 10.215 52.846 1.00 10.21 202 PHE B O 1
ATOM 746 N N . ALA B 1 27 ? 15.544 11.074 52.722 1.00 8.85 203 ALA B N 1
ATOM 747 C CA . ALA B 1 27 ? 16.000 12.395 53.185 1.00 8.55 203 ALA B CA 1
ATOM 748 C C . ALA B 1 27 ? 16.302 12.430 54.682 1.00 8.81 203 ALA B C 1
ATOM 749 O O . ALA B 1 27 ? 15.528 11.924 55.487 1.00 9.24 203 ALA B O 1
ATOM 751 N N . HIS B 1 28 ? 17.413 13.078 55.033 1.00 8.90 204 HIS B N 1
ATOM 752 C CA . HIS B 1 28 ? 17.793 13.358 56.416 1.00 9.88 204 HIS B CA 1
ATOM 753 C C . HIS B 1 28 ? 17.616 14.863 56.635 1.00 10.97 204 HIS B C 1
ATOM 754 O O . HIS B 1 28 ? 18.557 15.631 56.395 1.00 11.54 204 HIS B O 1
ATOM 761 N N . PRO B 1 29 ? 16.408 15.289 57.057 1.00 11.48 205 PRO B N 1
ATOM 762 C CA . PRO B 1 29 ? 16.179 16.737 57.201 1.00 12.11 205 PRO B CA 1
ATOM 763 C C . PRO B 1 29 ? 16.981 17.330 58.335 1.00 12.88 205 PRO B C 1
ATOM 764 O O . PRO B 1 29 ? 17.191 16.674 59.361 1.00 13.12 205 PRO B O 1
ATOM 768 N N . ALA B 1 30 ? 17.417 18.570 58.148 1.00 12.92 206 ALA B N 1
ATOM 769 C CA . ALA B 1 30 ? 17.988 19.349 59.237 1.00 14.01 206 ALA B CA 1
ATOM 770 C C . ALA B 1 30 ? 16.913 19.692 60.266 1.00 14.44 206 ALA B C 1
ATOM 771 O O . ALA B 1 30 ? 15.707 19.602 59.987 1.00 14.00 206 ALA B O 1
ATOM 773 N N . ASP B 1 31 ? 17.325 20.143 61.451 1.00 15.17 207 ASP B N 1
ATOM 774 C CA . ASP B 1 31 ? 16.341 20.564 62.431 1.00 15.86 207 ASP B CA 1
ATOM 775 C C . ASP B 1 31 ? 15.421 21.654 61.871 1.00 14.63 207 ASP B C 1
ATOM 776 O O . ASP B 1 31 ? 14.222 21.670 62.163 1.00 15.22 207 ASP B O 1
ATOM 781 N N . SER B 1 32 ? 15.987 22.558 61.070 1.00 13.48 208 SER B N 1
ATOM 782 C CA . SER B 1 32 ? 15.211 23.683 60.516 1.00 12.49 208 SER B CA 1
ATOM 783 C C . SER B 1 32 ? 14.247 23.320 59.373 1.00 11.72 208 SER B C 1
ATOM 784 O O . SER B 1 32 ? 13.353 24.104 59.023 1.00 10.99 208 SER B O 1
ATOM 787 N N . THR B 1 33 ? 14.452 22.151 58.768 1.00 10.64 209 THR B N 1
ATOM 788 C CA . THR B 1 33 ? 13.716 21.766 57.560 1.00 10.35 209 THR B CA 1
ATOM 789 C C . THR B 1 33 ? 12.252 21.419 57.881 1.00 9.67 209 THR B C 1
ATOM 790 O O . THR B 1 33 ? 11.989 20.545 58.717 1.00 11.02 209 THR B O 1
ATOM 794 N N . MET B 1 34 ? 11.308 22.092 57.223 1.00 9.18 210 MET B N 1
ATOM 795 C CA . MET B 1 34 ? 9.888 21.754 57.424 1.00 10.27 210 MET B CA 1
ATOM 796 C C . MET B 1 34 ? 9.588 20.325 56.979 1.00 9.99 210 MET B C 1
ATOM 797 O O . MET B 1 34 ? 10.047 19.899 55.922 1.00 11.47 210 MET B O 1
ATOM 802 N N . ILE B 1 35 ? 8.797 19.600 57.768 1.00 10.32 211 ILE B N 1
ATOM 803 C CA . ILE B 1 35 ? 8.310 18.272 57.370 1.00 10.79 211 ILE B CA 1
ATOM 804 C C . ILE B 1 35 ? 6.790 18.302 57.338 1.00 11.56 211 ILE B C 1
ATOM 805 O O . ILE B 1 35 ? 6.154 18.672 58.327 1.00 11.21 211 ILE B O 1
ATOM 810 N N . ASP B 1 36 ? 6.218 17.909 56.204 1.00 12.14 212 ASP B N 1
ATOM 811 C CA . ASP B 1 36 ? 4.768 17.842 56.041 1.00 14.04 212 ASP B CA 1
ATOM 812 C C . ASP B 1 36 ? 4.310 16.537 56.646 1.00 14.59 212 ASP B C 1
ATOM 813 O O . ASP B 1 36 ? 4.591 15.470 56.101 1.00 14.70 212 ASP B O 1
ATOM 818 N N . THR B 1 37 ? 3.609 16.628 57.776 1.00 16.85 213 THR B N 1
ATOM 819 C CA . THR B 1 37 ? 3.211 15.425 58.523 1.00 19.05 213 THR B CA 1
ATOM 820 C C . THR B 1 37 ? 2.102 14.638 57.828 1.00 19.45 213 THR B C 1
ATOM 821 O O . THR B 1 37 ? 1.826 13.500 58.197 1.00 20.41 213 THR B O 1
ATOM 825 N N . ASN B 1 38 ? 1.465 15.238 56.824 1.00 20.05 214 ASN B N 1
ATOM 826 C CA . ASN B 1 38 ? 0.444 14.526 56.061 1.00 19.93 214 ASN B CA 1
ATOM 827 C C . ASN B 1 38 ? 0.977 13.413 55.160 1.00 19.22 214 ASN B C 1
ATOM 828 O O . ASN B 1 38 ? 0.258 12.449 54.866 1.00 20.42 214 ASN B O 1
ATOM 833 N N . ASP B 1 39 ? 2.229 13.540 54.719 1.00 17.43 215 ASP B N 1
ATOM 834 C CA . ASP B 1 39 ? 2.852 12.510 53.889 1.00 16.15 215 ASP 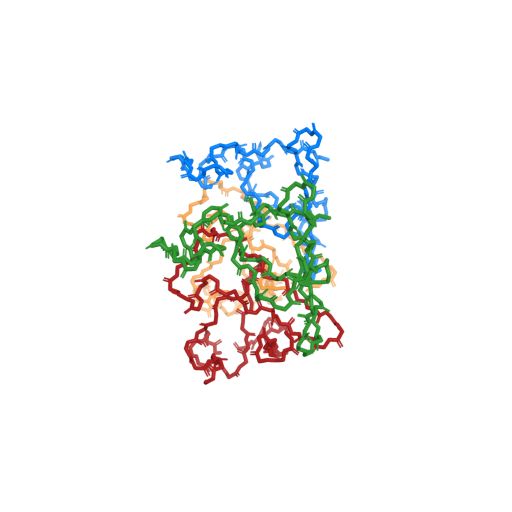B CA 1
ATOM 835 C C . ASP B 1 39 ? 4.325 12.232 54.245 1.00 15.12 215 ASP B C 1
ATOM 836 O O . ASP B 1 39 ? 5.022 11.539 53.503 1.00 15.45 215 ASP B O 1
ATOM 841 N N . ASN B 1 40 ? 4.778 12.795 55.369 1.00 13.93 216 ASN B N 1
ATOM 842 C CA . ASN B 1 40 ? 6.157 12.685 55.840 1.00 13.07 216 ASN B CA 1
ATOM 843 C C . ASN B 1 40 ? 7.204 13.017 54.761 1.00 11.90 216 ASN B C 1
ATOM 844 O O . ASN B 1 40 ? 8.127 12.248 54.496 1.00 12.56 216 ASN B O 1
ATOM 849 N N . THR B 1 41 ? 7.027 14.175 54.128 1.00 10.56 217 THR B N 1
ATOM 850 C CA . THR B 1 41 ? 7.965 14.634 53.108 1.00 9.41 217 THR B CA 1
ATOM 851 C C . THR B 1 41 ? 8.565 15.982 53.492 1.00 8.87 217 THR B C 1
ATOM 852 O O . THR B 1 41 ? 8.044 16.701 54.341 1.00 8.83 217 THR B O 1
ATOM 856 N N . VAL B 1 42 ? 9.676 16.289 52.831 1.00 7.91 218 VAL B N 1
ATOM 857 C CA . VAL B 1 42 ? 10.279 17.618 52.855 1.00 7.80 218 VAL B CA 1
ATOM 858 C C . VAL B 1 42 ? 10.145 18.214 51.458 1.00 8.01 218 VAL B C 1
ATOM 859 O O . VAL B 1 42 ? 10.074 17.479 50.465 1.00 8.49 218 VAL B O 1
ATOM 863 N N . THR B 1 43 ? 10.117 19.542 51.402 1.00 7.52 219 THR B N 1
ATOM 864 C CA . THR B 1 43 ? 10.034 20.259 50.139 1.00 6.96 219 THR B CA 1
ATOM 865 C C . THR B 1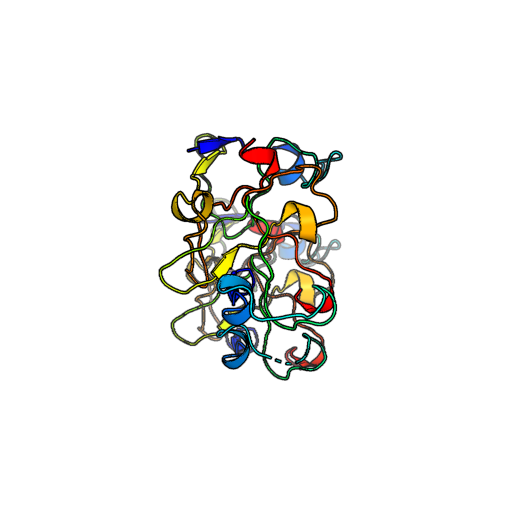 43 ? 11.410 20.783 49.785 1.00 6.73 219 THR B C 1
ATOM 866 O O . THR B 1 43 ? 12.052 21.430 50.601 1.00 6.93 219 THR B O 1
ATOM 870 N N . VAL B 1 44 ? 11.840 20.489 48.565 1.00 6.66 220 VAL B N 1
ATOM 871 C CA . VAL B 1 44 ? 13.165 20.835 48.094 1.00 7.46 220 VAL B CA 1
ATOM 872 C C . VAL B 1 44 ? 13.334 22.346 47.887 1.00 6.91 220 VAL B C 1
ATOM 873 O O . VAL B 1 44 ? 12.460 23.024 47.337 1.00 8.59 220 VAL B O 1
ATOM 877 N N . CYS B 1 45 ? 14.489 22.838 48.317 1.00 7.27 221 CYS B N 1
ATOM 878 C CA . CYS B 1 45 ? 14.846 24.235 48.150 1.00 7.00 221 CYS B CA 1
ATOM 879 C C . CYS B 1 45 ? 15.228 24.513 46.702 1.00 6.85 221 CYS B C 1
ATOM 880 O O . CYS B 1 45 ? 16.262 24.038 46.229 1.00 6.89 221 CYS B O 1
ATOM 883 N N . MET B 1 46 ? 14.393 25.274 45.983 1.00 7.78 222 MET B N 1
ATOM 884 C CA . MET B 1 46 ? 14.706 25.597 44.587 1.00 9.20 222 MET B CA 1
ATOM 885 C C . MET B 1 46 ? 15.966 26.444 44.418 1.00 8.00 222 MET B C 1
ATOM 886 O O . MET B 1 46 ? 16.715 26.232 43.460 1.00 8.55 222 MET B O 1
ATOM 891 N N . ASP B 1 47 ? 16.189 27.419 45.295 1.00 8.17 223 ASP B N 1
ATOM 892 C CA . ASP B 1 47 ? 17.467 28.162 45.282 1.00 7.10 223 ASP B CA 1
ATOM 893 C C . ASP B 1 47 ? 18.653 27.200 45.304 1.00 7.34 223 ASP B C 1
ATOM 894 O O . ASP B 1 47 ? 19.579 27.340 44.516 1.00 7.86 223 ASP B O 1
ATOM 899 N N . TYR B 1 48 ? 18.609 26.218 46.197 1.00 6.37 224 TYR B N 1
ATOM 900 C CA . TYR B 1 48 ? 19.707 25.258 46.332 1.00 7.38 224 TYR B CA 1
ATOM 901 C C . TYR B 1 48 ? 19.903 24.469 45.035 1.00 8.84 224 TYR B C 1
ATOM 902 O O . TYR B 1 48 ? 21.027 24.332 44.551 1.00 8.34 224 TYR B O 1
ATOM 911 N N . ILE B 1 49 ? 18.814 23.926 44.486 1.00 10.19 225 ILE B N 1
ATOM 912 C CA . ILE B 1 49 ? 18.869 23.154 43.236 1.00 12.12 225 ILE B CA 1
ATOM 913 C C . ILE B 1 49 ? 19.430 23.980 42.079 1.00 12.77 225 ILE B C 1
ATOM 914 O O . ILE B 1 49 ? 20.193 23.476 41.251 1.00 13.67 225 ILE B O 1
ATOM 919 N N . LYS B 1 50 ? 19.053 25.253 42.052 1.00 12.95 226 LYS B N 1
ATOM 920 C CA . LYS B 1 50 ? 19.498 26.198 41.029 1.00 13.88 226 LYS B CA 1
ATOM 921 C C . LYS B 1 50 ? 20.947 26.659 41.233 1.00 13.35 226 LYS B C 1
ATOM 922 O O . LYS B 1 50 ? 21.505 27.355 40.369 1.00 15.18 226 LYS B O 1
ATOM 928 N N . GLY B 1 51 ? 21.555 26.278 42.353 1.00 12.26 227 GLY B N 1
ATOM 929 C CA . GLY B 1 51 ? 22.993 26.405 42.511 1.00 10.92 227 GLY B CA 1
ATOM 930 C C . GLY B 1 51 ? 23.505 27.107 43.743 1.00 10.44 227 GLY B C 1
ATOM 931 O O . GLY B 1 51 ? 24.698 27.042 44.025 1.00 10.73 227 GLY B O 1
ATOM 932 N N . ARG B 1 52 ? 22.613 27.761 44.493 1.00 9.42 228 ARG B N 1
ATOM 933 C CA . ARG B 1 52 ? 23.035 28.507 45.671 1.00 8.61 228 ARG B CA 1
ATOM 934 C C . ARG B 1 52 ? 21.897 28.810 46.632 1.00 8.33 228 ARG B C 1
ATOM 935 O O . ARG B 1 52 ? 20.944 29.499 46.271 1.00 8.56 228 ARG B O 1
ATOM 943 N N . CYS B 1 53 ? 22.039 28.331 47.857 1.00 7.93 229 CYS B N 1
ATOM 944 C CA . CYS B 1 53 ? 21.248 28.830 48.978 1.00 8.34 229 CYS B CA 1
ATOM 945 C C . CYS B 1 53 ? 22.195 29.109 50.137 1.00 9.15 229 CYS B C 1
ATOM 946 O O . CYS B 1 53 ? 22.831 28.189 50.652 1.00 10.22 229 CYS B O 1
ATOM 949 N N . SER B 1 54 ? 22.296 30.372 50.523 1.00 9.85 230 SER B N 1
ATOM 950 C CA . SER B 1 54 ? 23.218 30.795 51.579 1.00 11.03 230 SER B CA 1
ATOM 951 C C . SER B 1 54 ? 22.615 30.718 52.972 1.00 11.69 230 SER B C 1
ATOM 952 O O . SER B 1 54 ? 23.288 31.038 53.964 1.00 10.99 230 SER B O 1
ATOM 955 N N . ARG B 1 55 ? 21.357 30.286 53.050 1.00 11.66 231 ARG B N 1
ATOM 956 C CA . ARG B 1 55 ? 20.627 30.265 54.308 1.00 13.20 231 ARG B CA 1
ATOM 957 C C . ARG B 1 55 ? 20.974 29.050 55.146 1.00 13.11 231 ARG B C 1
ATOM 958 O O . ARG B 1 55 ? 20.690 27.917 54.766 1.00 13.67 231 ARG B O 1
ATOM 966 N N . GLU B 1 56 ? 21.586 29.308 56.299 1.00 13.37 232 GLU B N 1
ATOM 967 C CA . GLU B 1 56 ? 22.098 28.253 57.173 1.00 13.92 232 GLU B CA 1
ATOM 968 C C . GLU B 1 56 ? 21.017 27.436 57.896 1.00 12.74 232 GLU B C 1
ATOM 969 O O . GLU B 1 56 ? 21.282 26.319 58.337 1.00 13.14 232 GLU B O 1
ATOM 975 N N . LYS B 1 57 ? 19.820 28.004 58.037 1.00 11.27 233 LYS B N 1
ATOM 976 C CA . LYS B 1 57 ? 18.694 27.304 58.656 1.00 10.57 233 LYS B CA 1
ATOM 977 C C . LYS B 1 57 ? 17.468 27.390 57.751 1.00 9.84 233 LYS B C 1
ATOM 978 O O . LYS B 1 57 ? 16.392 27.811 58.171 1.00 10.01 233 LYS B O 1
ATOM 984 N N . CYS B 1 58 ? 17.659 26.967 56.499 1.00 9.26 234 CYS B N 1
ATOM 985 C CA . CYS B 1 58 ? 16.628 27.055 55.466 1.00 8.61 234 CYS B CA 1
ATOM 986 C C . CYS B 1 58 ? 15.453 26.161 55.855 1.00 8.63 234 CYS B C 1
ATOM 987 O O . CYS B 1 58 ? 15.649 25.098 56.439 1.00 8.72 234 CYS B O 1
ATOM 990 N N . LYS B 1 59 ? 14.248 26.610 55.536 1.00 8.21 235 LYS B N 1
ATOM 991 C CA . LYS B 1 59 ? 13.061 25.812 55.833 1.00 8.59 235 LYS B CA 1
ATOM 992 C C . LYS B 1 59 ? 12.801 24.746 54.790 1.00 8.64 235 LYS B C 1
ATOM 993 O O . LYS B 1 59 ? 11.985 23.845 55.021 1.00 9.06 235 LYS B O 1
ATOM 999 N N . TYR B 1 60 ? 13.498 24.853 53.655 1.00 7.63 236 TYR B N 1
ATOM 1000 C CA . TYR B 1 60 ? 13.414 23.871 52.571 1.00 7.90 236 TYR B CA 1
ATOM 1001 C C . TYR B 1 60 ? 14.634 22.946 52.580 1.00 8.69 236 TYR B C 1
ATOM 1002 O O . TYR B 1 60 ? 15.676 23.271 53.150 1.00 9.19 236 TYR B O 1
ATOM 1011 N N . PHE B 1 61 ? 14.497 21.789 51.951 1.00 8.25 237 PHE B N 1
ATOM 1012 C CA . PHE B 1 61 ? 15.513 20.758 52.036 1.00 7.96 237 PHE B CA 1
ATOM 1013 C C . PHE B 1 61 ? 16.603 20.964 50.976 1.00 7.93 237 PHE B C 1
ATOM 1014 O O . PHE B 1 61 ? 16.319 21.280 49.811 1.00 8.08 237 PHE B O 1
ATOM 1022 N N . HIS B 1 62 ? 17.849 20.750 51.402 1.00 8.11 238 HIS B N 1
ATOM 1023 C CA . HIS B 1 62 ? 19.003 20.830 50.508 1.00 7.93 238 HIS B CA 1
ATOM 1024 C C . HIS B 1 62 ? 19.476 19.404 50.229 1.00 9.65 238 HIS B C 1
ATOM 1025 O O . HIS B 1 62 ? 20.231 18.833 51.012 1.00 9.91 238 HIS B O 1
ATOM 1032 N N . PRO B 1 63 ? 18.991 18.796 49.136 1.00 10.11 239 PRO B N 1
ATOM 1033 C CA . PRO B 1 63 ? 19.273 17.363 48.943 1.00 10.73 239 PRO B CA 1
ATOM 1034 C C . PRO B 1 63 ? 20.699 17.029 48.532 1.00 12.13 239 PRO B C 1
ATOM 1035 O O . PRO B 1 63 ? 21.251 17.690 47.654 1.00 11.58 239 PRO B O 1
ATOM 1039 N N . PRO B 1 64 ? 21.274 15.964 49.119 1.00 12.70 240 PRO B N 1
ATOM 1040 C CA . PRO B 1 64 ? 22.492 15.417 48.513 1.00 13.62 240 PRO B CA 1
ATOM 1041 C C . PRO B 1 64 ? 22.231 15.085 47.044 1.00 13.76 240 PRO B C 1
ATOM 1042 O O . PRO B 1 64 ? 21.084 14.834 46.669 1.00 14.10 240 PRO B O 1
ATOM 1046 N N . ALA B 1 65 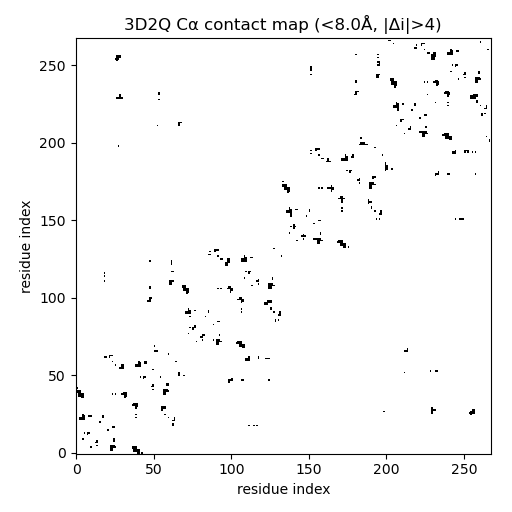? 23.278 15.067 46.220 1.00 15.30 241 ALA B N 1
ATOM 1047 C CA . ALA B 1 65 ? 23.106 14.857 44.777 1.00 15.73 241 ALA B CA 1
ATOM 1048 C C . ALA B 1 65 ? 22.279 13.625 44.394 1.00 15.97 241 ALA B C 1
ATOM 1049 O O . ALA B 1 65 ? 21.439 13.696 43.500 1.00 16.03 241 ALA B O 1
ATOM 1051 N N . HIS B 1 66 ? 22.491 12.507 45.089 1.00 15.79 242 HIS B N 1
ATOM 1052 C CA . HIS B 1 66 ? 21.810 11.264 44.725 1.00 16.31 242 HIS B CA 1
ATOM 1053 C C . HIS B 1 66 ? 20.307 11.283 44.991 1.00 17.46 242 HIS B C 1
ATOM 1054 O O . HIS B 1 66 ? 19.577 10.410 44.506 1.00 18.27 242 HIS B O 1
ATOM 1061 N N . LEU B 1 67 ? 19.842 12.276 45.748 1.00 17.94 243 LEU B N 1
ATOM 1062 C CA . LEU B 1 67 ? 18.414 12.414 46.039 1.00 18.64 243 LEU B CA 1
ATOM 1063 C C . LEU B 1 67 ? 17.713 13.410 45.127 1.00 19.55 243 LEU B C 1
ATOM 1064 O O . LEU B 1 67 ? 16.489 13.537 45.175 1.00 19.93 243 LEU B O 1
ATOM 1069 N N . GLN B 1 68 ? 18.490 14.121 44.314 1.00 20.38 244 GLN B N 1
ATOM 1070 C CA . GLN B 1 68 ? 17.952 15.126 43.392 1.00 21.39 244 GLN B CA 1
ATOM 1071 C C . GLN B 1 68 ? 17.344 14.494 42.139 1.00 21.34 244 GLN B C 1
ATOM 1072 O O . GLN B 1 68 ? 17.766 13.425 41.702 1.00 21.97 244 GLN B O 1
ATOM 1078 N N . ASP C 1 4 ? -9.048 36.851 21.854 1.00 26.28 180 ASP C N 1
ATOM 1079 C CA . ASP C 1 4 ? -7.603 37.173 21.680 1.00 25.85 180 ASP C CA 1
ATOM 1080 C C . ASP C 1 4 ? -7.260 37.168 20.197 1.00 24.79 180 ASP C C 1
ATOM 1081 O O . ASP C 1 4 ? -7.623 36.242 19.464 1.00 23.85 180 ASP C O 1
ATOM 1086 N N . ARG C 1 5 ? -6.585 38.228 19.766 1.00 24.03 181 ARG C N 1
ATOM 1087 C CA . ARG C 1 5 ? -6.272 38.459 18.357 1.00 23.35 181 ARG C CA 1
ATOM 1088 C C . ARG C 1 5 ? -4.804 38.834 18.184 1.00 22.01 181 ARG C C 1
ATOM 1089 O O . ARG C 1 5 ? -4.236 39.555 19.003 1.00 22.38 181 ARG C O 1
ATOM 1097 N N . LEU C 1 6 ? -4.197 38.350 17.106 1.00 19.74 182 LEU C N 1
ATOM 1098 C CA . LEU C 1 6 ? -2.810 38.670 16.780 1.00 18.44 182 LEU C CA 1
ATOM 1099 C C . LEU C 1 6 ? -2.740 39.236 15.364 1.00 17.05 182 LEU C C 1
ATOM 1100 O O . LEU C 1 6 ? -3.399 38.731 14.457 1.00 17.04 182 LEU C O 1
ATOM 1105 N N . GLU C 1 7 ? -1.930 40.271 15.186 1.00 16.15 183 GLU C N 1
ATOM 1106 C CA . GLU C 1 7 ? -1.737 40.876 13.874 1.00 16.28 183 GLU C CA 1
ATOM 1107 C C . GLU C 1 7 ? -0.934 39.956 12.942 1.00 14.17 183 GLU C C 1
ATOM 1108 O O . GLU C 1 7 ? 0.097 39.401 13.332 1.00 13.77 183 GLU C O 1
ATOM 1114 N N . VAL C 1 8 ? -1.415 39.812 11.711 1.00 12.91 184 VAL C N 1
ATOM 1115 C CA . VAL C 1 8 ? -0.739 38.995 10.698 1.00 11.69 184 VAL C CA 1
ATOM 1116 C C . VAL C 1 8 ? 0.484 39.704 10.114 1.00 11.29 184 VAL C C 1
ATOM 1117 O O . VAL C 1 8 ? 0.440 40.895 9.806 1.00 12.02 184 VAL C O 1
ATOM 1121 N N . CYS C 1 9 ? 1.575 38.962 9.967 1.00 9.48 185 CYS C N 1
ATOM 1122 C CA . CYS C 1 9 ? 2.764 39.457 9.282 1.00 9.58 185 CYS C CA 1
ATOM 1123 C C . CYS C 1 9 ? 2.453 39.903 7.864 1.00 9.35 185 CYS C C 1
ATOM 1124 O O . CYS C 1 9 ? 1.951 39.118 7.062 1.00 9.55 185 CYS C O 1
ATOM 1127 N N . ARG C 1 10 ? 2.754 41.156 7.539 1.00 10.02 186 ARG C N 1
ATOM 1128 C CA . ARG C 1 10 ? 2.346 41.673 6.235 1.00 9.92 186 ARG C CA 1
ATOM 1129 C C . ARG C 1 10 ? 3.161 41.112 5.061 1.00 9.86 186 ARG C C 1
ATOM 1130 O O . ARG C 1 10 ? 2.630 40.977 3.950 1.00 10.44 186 ARG C O 1
ATOM 1138 N N . GLU C 1 11 ? 4.431 40.778 5.322 1.00 10.78 187 GLU C N 1
ATOM 1139 C CA . GLU C 1 11 ? 5.289 40.195 4.290 1.00 10.87 187 GLU C CA 1
ATOM 1140 C C . GLU C 1 11 ? 4.901 38.742 4.023 1.00 11.14 187 GLU C C 1
ATOM 1141 O O . GLU C 1 11 ? 4.792 38.312 2.867 1.00 11.65 187 GLU C O 1
ATOM 1147 N N . TYR C 1 12 ? 4.680 37.984 5.093 1.00 11.12 188 TYR C N 1
ATOM 1148 C CA . TYR C 1 12 ? 4.137 36.626 4.967 1.00 11.89 188 TYR C CA 1
ATOM 1149 C C . TYR C 1 12 ? 2.854 36.610 4.117 1.00 12.06 188 TYR C C 1
ATOM 1150 O O . TYR C 1 12 ? 2.687 35.789 3.199 1.00 12.31 188 TYR C O 1
ATOM 1159 N N . GLN C 1 13 ? 1.949 37.537 4.428 1.00 12.20 189 GLN C N 1
ATOM 1160 C CA . GLN C 1 13 ? 0.656 37.606 3.748 1.00 13.53 189 GLN C CA 1
ATOM 1161 C C . GLN C 1 13 ? 0.824 37.927 2.262 1.00 13.43 189 GLN C C 1
ATOM 1162 O O . GLN C 1 13 ? 0.070 37.415 1.425 1.00 13.88 189 GLN C O 1
ATOM 1168 N N . ARG C 1 14 ? 1.813 38.766 1.947 1.00 12.83 190 ARG C N 1
ATOM 1169 C CA . ARG C 1 14 ? 2.146 39.132 0.563 1.00 13.57 190 ARG C CA 1
ATOM 1170 C C . ARG C 1 14 ? 2.864 37.972 -0.142 1.00 14.23 190 ARG C C 1
ATOM 1171 O O . ARG C 1 14 ? 3.185 38.068 -1.329 1.00 15.17 190 ARG C O 1
ATOM 1179 N N . GLY C 1 15 ? 3.103 36.876 0.592 1.00 14.35 191 GLY C N 1
ATOM 1180 C CA . GLY C 1 15 ? 3.633 35.644 -0.001 1.00 15.28 191 GLY C CA 1
ATOM 1181 C C . GLY C 1 15 ? 5.091 35.316 0.284 1.00 15.34 191 GLY C C 1
ATOM 1182 O O . GLY C 1 15 ? 5.584 34.275 -0.152 1.00 16.41 191 GLY C O 1
ATOM 1183 N N . ASN C 1 16 ? 5.791 36.185 1.011 1.00 15.71 192 ASN C N 1
ATOM 1184 C CA . ASN C 1 16 ? 7.207 35.953 1.332 1.00 16.11 192 ASN C CA 1
ATOM 1185 C C . ASN C 1 16 ? 7.675 36.760 2.541 1.00 15.66 192 ASN C C 1
ATOM 1186 O O . ASN C 1 16 ? 7.924 37.959 2.428 1.00 16.46 192 ASN C O 1
ATOM 1191 N N . CYS C 1 17 ? 7.785 36.080 3.683 1.00 14.96 193 CYS C N 1
ATOM 1192 C CA . CYS C 1 17 ? 8.459 36.626 4.879 1.00 14.93 193 CYS C CA 1
ATOM 1193 C C . CYS C 1 17 ? 9.843 36.004 5.020 1.00 16.51 193 CYS C C 1
ATOM 1194 O O . CYS C 1 17 ? 9.979 34.797 5.172 1.00 16.70 193 CYS C O 1
ATOM 1197 N N . ASN C 1 18 ? 10.859 36.856 4.993 1.00 18.36 194 ASN C N 1
ATOM 1198 C CA . ASN C 1 18 ? 12.250 36.422 5.054 1.00 20.55 194 ASN C CA 1
ATOM 1199 C C . ASN C 1 18 ? 12.710 36.048 6.461 1.00 20.64 194 ASN C C 1
ATOM 1200 O O . ASN C 1 18 ? 13.745 35.400 6.618 1.00 21.67 194 ASN C O 1
ATOM 1205 N N . ARG C 1 19 ? 11.949 36.455 7.478 1.00 20.96 195 ARG C N 1
ATOM 1206 C CA . ARG C 1 19 ? 12.319 36.182 8.877 1.00 20.67 195 ARG C CA 1
ATOM 1207 C C . ARG C 1 19 ? 12.021 34.741 9.264 1.00 20.15 195 ARG C C 1
ATOM 1208 O O . ARG C 1 19 ? 12.793 34.115 10.001 1.00 20.20 195 ARG C O 1
ATOM 1216 N N . GLY C 1 20 ? 10.911 34.218 8.746 1.00 19.19 196 GLY C N 1
ATOM 1217 C CA . GLY C 1 20 ? 10.409 32.903 9.115 1.00 17.69 196 GLY C CA 1
ATOM 1218 C C . GLY C 1 20 ? 9.584 32.991 10.387 1.00 17.07 196 GLY C C 1
ATOM 1219 O O . GLY C 1 20 ? 9.754 33.935 11.176 1.00 16.63 196 GLY C O 1
ATOM 1220 N N . GLU C 1 21 ? 8.708 32.005 10.591 1.00 16.25 197 GLU C N 1
ATOM 1221 C CA . GLU C 1 21 ? 7.719 32.033 11.686 1.00 15.55 197 GLU C CA 1
ATOM 1222 C C . GLU C 1 21 ? 8.343 32.058 13.080 1.00 16.20 197 GLU C C 1
ATOM 1223 O O . GLU C 1 21 ? 7.839 32.725 13.989 1.00 15.72 197 GLU C O 1
ATOM 1229 N N . ASN C 1 22 ? 9.432 31.318 13.240 1.00 16.47 198 ASN C N 1
ATOM 1230 C CA . ASN C 1 22 ? 10.071 31.180 14.529 1.00 17.00 198 ASN C CA 1
ATOM 1231 C C . ASN C 1 22 ? 10.562 32.523 15.082 1.00 16.60 198 ASN C C 1
ATOM 1232 O O . ASN C 1 22 ? 10.511 32.774 16.293 1.00 16.73 198 ASN C O 1
ATOM 1237 N N . ASP C 1 23 ? 11.031 33.382 14.186 1.00 16.63 199 ASP C N 1
ATOM 1238 C CA . ASP C 1 23 ? 11.683 34.626 14.579 1.00 16.72 199 ASP C CA 1
ATOM 1239 C C . ASP C 1 23 ? 10.824 35.861 14.348 1.00 16.25 199 ASP C C 1
ATOM 1240 O O . ASP C 1 23 ? 11.084 36.923 14.918 1.00 16.78 199 ASP C O 1
ATOM 1245 N N . CYS C 1 24 ? 9.769 35.710 13.559 1.00 14.40 200 CYS C N 1
ATOM 1246 C CA . CYS C 1 24 ? 8.904 36.841 13.236 1.00 13.72 200 CYS C CA 1
ATOM 1247 C C . CYS C 1 24 ? 8.050 37.259 14.444 1.00 13.59 200 CYS C C 1
ATOM 1248 O O . CYS C 1 24 ? 7.560 36.412 15.192 1.00 12.68 200 CYS C O 1
ATOM 1251 N N . ARG C 1 25 ? 7.867 38.570 14.621 1.00 13.69 201 ARG C N 1
ATOM 1252 C CA . ARG C 1 25 ? 7.101 39.094 15.751 1.00 13.82 201 ARG C CA 1
ATOM 1253 C C . ARG C 1 25 ? 5.604 39.191 15.454 1.00 12.73 201 ARG C C 1
ATOM 1254 O O . ARG C 1 25 ? 4.814 39.646 16.283 1.00 12.75 201 ARG C O 1
ATOM 1262 N N . PHE C 1 26 ? 5.217 38.730 14.269 1.00 11.91 202 PHE C N 1
ATOM 1263 C CA . PHE C 1 26 ? 3.821 38.781 13.840 1.00 11.30 202 PHE C CA 1
ATOM 1264 C C . PHE C 1 26 ? 3.353 37.391 13.426 1.00 10.31 202 PHE C C 1
ATOM 1265 O O . PHE C 1 26 ? 4.170 36.479 13.283 1.00 10.69 202 PHE C O 1
ATOM 1273 N N . ALA C 1 27 ? 2.045 37.227 13.262 1.00 9.95 203 ALA C N 1
ATOM 1274 C CA . ALA C 1 27 ? 1.471 35.903 13.028 1.00 9.07 203 ALA C CA 1
ATOM 1275 C C . ALA C 1 27 ? 1.624 35.427 11.588 1.00 9.19 203 ALA C C 1
ATOM 1276 O O . ALA C 1 27 ? 1.472 36.223 10.638 1.00 8.62 203 ALA C O 1
ATOM 1278 N N . HIS C 1 28 ? 1.898 34.126 11.443 1.00 8.97 204 HIS C N 1
ATOM 1279 C CA . HIS C 1 28 ? 1.937 33.442 10.148 1.00 9.49 204 HIS C CA 1
ATOM 1280 C C . HIS C 1 28 ? 0.848 32.362 10.145 1.00 9.92 204 HIS C C 1
ATOM 1281 O O . HIS C 1 28 ? 1.164 31.182 10.239 1.00 10.07 204 HIS C O 1
ATOM 1288 N N . PRO C 1 29 ? -0.426 32.765 10.038 1.00 10.18 205 PRO C N 1
ATOM 1289 C CA . PRO C 1 29 ? -1.522 31.791 10.060 1.00 10.43 205 PRO C CA 1
ATOM 1290 C C . PRO C 1 29 ? -1.594 30.986 8.768 1.00 10.99 205 PRO C C 1
ATOM 1291 O O . PRO C 1 29 ? -1.177 31.467 7.717 1.00 11.67 205 PRO C O 1
ATOM 1295 N N . ALA C 1 30 ? -2.139 29.774 8.848 1.00 11.30 206 ALA C N 1
ATOM 1296 C CA . ALA C 1 30 ? -2.471 29.007 7.653 1.00 11.14 206 ALA C CA 1
ATOM 1297 C C . ALA C 1 30 ? -3.434 29.813 6.779 1.00 11.37 206 ALA C C 1
ATOM 1298 O O . ALA C 1 30 ? -4.245 30.577 7.278 1.00 11.54 206 ALA C O 1
ATOM 1300 N N . ASP C 1 31 ? -3.337 29.648 5.463 1.00 10.97 207 ASP C N 1
ATOM 1301 C CA . ASP C 1 31 ? -4.191 30.391 4.558 1.00 12.35 207 ASP C CA 1
ATOM 1302 C C . ASP C 1 31 ? -5.679 30.091 4.750 1.00 13.60 207 ASP C C 1
ATOM 1303 O O . ASP C 1 31 ? -6.527 30.898 4.366 1.00 13.94 207 ASP C O 1
ATOM 1308 N N . SER C 1 32 ? -5.998 28.940 5.331 1.00 15.33 208 SER C N 1
ATOM 1309 C CA . SER C 1 32 ? -7.405 28.587 5.540 1.00 17.08 208 SER C CA 1
ATOM 1310 C C . SER C 1 32 ? -7.999 29.202 6.801 1.00 18.11 208 SER C C 1
ATOM 1311 O O . SER C 1 32 ? -9.211 29.128 7.017 1.00 19.14 208 SER C O 1
ATOM 1314 N N . THR C 1 33 ? -7.155 29.797 7.635 1.00 18.26 209 THR C N 1
ATOM 1315 C CA . THR C 1 33 ? -7.622 30.491 8.835 1.00 19.51 209 THR C CA 1
ATOM 1316 C C . THR C 1 33 ? -8.035 31.909 8.451 1.00 20.18 209 THR C C 1
ATOM 1317 O O . THR C 1 33 ? -7.252 32.656 7.859 1.00 20.21 209 THR C O 1
ATOM 1321 N N . MET C 1 34 ? -9.267 32.277 8.786 1.00 21.07 210 MET C N 1
ATOM 1322 C CA . MET C 1 34 ? -9.837 33.542 8.326 1.00 22.61 210 MET C CA 1
ATOM 1323 C C . MET C 1 34 ? -9.211 34.762 9.012 1.00 23.04 210 MET C C 1
ATOM 1324 O O . MET C 1 34 ? -9.083 34.794 10.234 1.00 22.72 210 MET C O 1
ATOM 1329 N N . ILE C 1 35 ? -8.828 35.753 8.201 1.00 23.95 211 ILE C N 1
ATOM 1330 C CA . ILE C 1 35 ? -8.260 37.015 8.693 1.00 24.87 211 ILE C CA 1
ATOM 1331 C C . ILE C 1 35 ? -9.343 38.102 8.720 1.00 25.60 211 ILE C C 1
ATOM 1332 O O . ILE C 1 35 ? -10.050 38.303 7.726 1.00 25.82 211 ILE C O 1
ATOM 1337 N N . ASP C 1 36 ? -9.479 38.784 9.859 1.00 26.24 212 ASP C N 1
ATOM 1338 C CA . ASP C 1 36 ? -10.386 39.932 9.978 1.00 27.22 212 ASP C CA 1
ATOM 1339 C C . ASP C 1 36 ? -9.789 41.117 9.220 1.00 27.67 212 ASP C C 1
ATOM 1340 O O . ASP C 1 36 ? -8.722 41.632 9.588 1.00 27.75 212 ASP C O 1
ATOM 1345 N N . THR C 1 37 ? -10.491 41.539 8.167 1.00 28.32 213 THR C N 1
ATOM 1346 C CA . THR C 1 37 ? -10.038 42.609 7.260 1.00 28.86 213 THR C CA 1
ATOM 1347 C C . THR C 1 37 ? -9.951 44.001 7.905 1.00 28.94 213 THR C C 1
ATOM 1348 O O . THR C 1 37 ? -9.249 44.877 7.389 1.00 28.94 213 THR C O 1
ATOM 1352 N N . ASN C 1 38 ? -10.668 44.200 9.013 1.00 28.89 214 ASN C N 1
ATOM 1353 C CA . ASN C 1 38 ? -10.667 45.478 9.739 1.00 28.96 214 ASN C CA 1
ATOM 1354 C C . ASN C 1 38 ? -9.300 45.862 10.292 1.00 28.42 214 ASN C C 1
ATOM 1355 O O . ASN C 1 38 ? -8.822 46.981 10.070 1.00 28.80 214 ASN C O 1
ATOM 1360 N N . ASP C 1 39 ? -8.674 44.931 11.011 1.00 27.24 215 ASP C N 1
ATOM 1361 C CA . ASP C 1 39 ? -7.387 45.195 11.661 1.00 26.15 215 ASP C CA 1
ATOM 1362 C C . ASP C 1 39 ? -6.282 44.199 11.282 1.00 24.80 215 ASP C C 1
ATOM 1363 O O . ASP C 1 39 ? -5.209 44.206 11.888 1.00 24.97 215 ASP C O 1
ATOM 1368 N N . ASN C 1 40 ? -6.553 43.363 10.283 1.00 23.30 216 ASN C N 1
ATOM 1369 C CA . ASN C 1 40 ? -5.578 42.381 9.778 1.00 22.44 216 ASN C CA 1
ATOM 1370 C C . ASN C 1 40 ? -5.091 41.405 10.854 1.00 20.97 216 ASN C C 1
ATOM 1371 O O . ASN C 1 40 ? -3.890 41.138 10.982 1.00 20.53 216 ASN C O 1
ATOM 1376 N N . THR C 1 41 ? -6.046 40.876 11.612 1.00 19.65 217 THR C N 1
ATOM 1377 C CA . THR C 1 41 ? -5.767 39.959 12.714 1.00 18.54 217 THR C CA 1
ATOM 1378 C C . THR C 1 41 ? -6.412 38.597 12.514 1.00 17.92 217 THR C C 1
ATOM 1379 O O . THR C 1 41 ? -7.361 38.439 11.748 1.00 17.71 217 THR C O 1
ATOM 1383 N N . VAL C 1 42 ? -5.870 37.608 13.218 1.00 16.85 218 VAL C N 1
ATOM 1384 C CA . VAL C 1 42 ? -6.485 36.296 13.314 1.00 16.37 218 VAL C CA 1
ATOM 1385 C C . VAL C 1 42 ? -6.898 36.089 14.767 1.00 15.71 218 VAL C C 1
ATOM 1386 O O . VAL C 1 42 ? -6.279 36.640 15.678 1.00 15.42 218 VAL C O 1
ATOM 1390 N N . THR C 1 43 ? -7.958 35.314 14.958 1.00 15.42 219 THR C N 1
ATOM 1391 C CA . THR C 1 43 ? -8.460 34.985 16.282 1.00 16.12 219 THR C CA 1
ATOM 1392 C C . THR C 1 43 ? -7.760 33.710 16.768 1.00 15.18 219 THR C C 1
ATOM 1393 O O . THR C 1 43 ? -7.656 32.721 16.043 1.00 15.51 219 THR C O 1
ATOM 1397 N N . VAL C 1 44 ? -7.304 33.740 18.009 1.00 13.97 220 VAL C N 1
ATOM 1398 C CA . VAL C 1 44 ? -6.515 32.650 18.553 1.00 13.49 220 VAL C CA 1
ATOM 1399 C C . VAL C 1 44 ? -7.424 31.520 19.039 1.00 12.66 220 VAL C C 1
ATOM 1400 O O . VAL C 1 44 ? -8.539 31.765 19.515 1.00 12.98 220 VAL C O 1
ATOM 1404 N N . CYS C 1 45 ? -6.932 30.285 18.922 1.00 11.47 221 CYS C N 1
ATOM 1405 C CA . CYS C 1 45 ? -7.588 29.134 19.507 1.00 11.07 221 CYS C CA 1
ATOM 1406 C C . CYS C 1 45 ? -7.335 29.187 21.013 1.00 11.56 221 CYS C C 1
ATOM 1407 O O . CYS C 1 45 ? -6.211 28.957 21.454 1.00 10.43 221 CYS C O 1
ATOM 1410 N N . MET C 1 46 ? -8.371 29.490 21.796 1.00 12.54 222 MET C N 1
ATOM 1411 C CA . MET C 1 46 ? -8.208 29.604 23.247 1.00 13.91 222 MET C CA 1
ATOM 1412 C C . MET C 1 46 ? -7.904 28.266 23.915 1.00 12.60 222 MET C C 1
ATOM 1413 O O . MET C 1 46 ? -7.151 28.216 24.877 1.00 13.26 222 MET C O 1
ATOM 1418 N N . ASP C 1 47 ? -8.459 27.177 23.386 1.00 11.18 223 ASP C N 1
ATOM 1419 C CA . ASP C 1 47 ? -8.072 25.854 23.892 1.00 10.99 223 ASP C CA 1
ATOM 1420 C C . ASP C 1 47 ? -6.559 25.639 23.783 1.00 10.29 223 ASP C C 1
ATOM 1421 O O . ASP C 1 47 ? -5.923 25.118 24.721 1.00 10.58 223 ASP C O 1
ATOM 1426 N N . TYR C 1 48 ? -5.980 26.029 22.645 1.00 10.27 224 TYR C N 1
ATOM 1427 C CA . TYR C 1 48 ? -4.561 25.829 22.412 1.00 10.40 224 TYR C CA 1
ATOM 1428 C C . TYR C 1 48 ? -3.695 26.583 23.430 1.00 10.74 224 TYR C C 1
ATOM 1429 O O . TYR C 1 48 ? -2.671 26.062 23.895 1.00 10.22 224 TYR C O 1
ATOM 1438 N N . ILE C 1 49 ? -4.108 27.805 23.770 1.00 10.77 225 ILE C N 1
ATOM 1439 C CA . ILE C 1 49 ? -3.434 28.619 24.781 1.00 11.83 225 ILE C CA 1
ATOM 1440 C C . ILE C 1 49 ? -3.303 27.843 26.088 1.00 11.31 225 ILE C C 1
ATOM 1441 O O . ILE C 1 49 ? -2.352 28.056 26.828 1.00 12.35 225 ILE C O 1
ATOM 1446 N N . LYS C 1 50 ? -4.265 26.954 26.352 1.00 11.72 226 LYS C N 1
ATOM 1447 C CA . LYS C 1 50 ? -4.337 26.220 27.613 1.00 11.71 226 LYS C CA 1
ATOM 1448 C C . LYS C 1 50 ? -3.895 24.777 27.435 1.00 11.63 226 LYS C C 1
ATOM 1449 O O . LYS C 1 50 ? -3.982 23.988 28.380 1.00 11.76 226 LYS C O 1
ATOM 1455 N N . GLY C 1 51 ? -3.411 24.437 26.240 1.00 10.55 227 GLY C N 1
ATOM 1456 C CA . GLY C 1 51 ? -2.927 23.077 25.980 1.00 10.83 227 GLY C CA 1
ATOM 1457 C C . GLY C 1 51 ? -4.035 22.056 25.827 1.00 10.98 227 GLY C C 1
ATOM 1458 O O . GLY C 1 51 ? -3.812 20.853 25.991 1.00 11.94 227 GLY C O 1
ATOM 1459 N N . ARG C 1 52 ? -5.234 22.534 25.499 1.00 11.37 228 ARG C N 1
ATOM 1460 C CA . ARG C 1 52 ? -6.411 21.654 25.452 1.00 12.14 228 ARG C CA 1
ATOM 1461 C C . ARG C 1 52 ? -7.042 21.501 24.071 1.00 12.19 228 ARG C C 1
ATOM 1462 O O . ARG C 1 52 ? -8.166 21.018 23.958 1.00 13.32 228 ARG C O 1
ATOM 1470 N N . CYS C 1 53 ? -6.324 21.872 23.019 1.00 11.54 229 CYS C N 1
ATOM 1471 C CA . CYS C 1 53 ? -6.851 21.670 21.673 1.00 11.60 229 CYS C CA 1
ATOM 1472 C C . CYS C 1 53 ? -6.443 20.315 21.103 1.00 12.65 229 CYS C C 1
ATOM 1473 O O . CYS C 1 53 ? -5.276 20.068 20.826 1.00 12.02 229 CYS C O 1
ATOM 1476 N N . SER C 1 54 ? -7.422 19.429 20.922 1.00 14.04 230 SER C N 1
ATOM 1477 C CA . SER C 1 54 ? -7.175 18.131 20.328 1.00 15.84 230 SER C CA 1
ATOM 1478 C C . SER C 1 54 ? -7.858 17.997 18.956 1.00 16.71 230 SER C C 1
ATOM 1479 O O . SER C 1 54 ? -7.979 16.883 18.422 1.00 16.46 230 SER C O 1
ATOM 1482 N N . ARG C 1 55 ? -8.294 19.122 18.390 1.00 17.78 231 ARG C N 1
ATOM 1483 C CA . ARG C 1 55 ? -8.995 19.113 17.100 1.00 20.52 231 ARG C CA 1
ATOM 1484 C C . ARG C 1 55 ? -8.044 19.089 15.902 1.00 21.27 231 ARG C C 1
ATOM 1485 O O . ARG C 1 55 ? -7.200 19.977 15.753 1.00 21.61 231 ARG C O 1
ATOM 1493 N N . GLU C 1 56 ? -8.197 18.083 15.041 1.00 22.74 232 GLU C N 1
ATOM 1494 C CA . GLU C 1 56 ? -7.440 18.020 13.783 1.00 23.83 232 GLU C CA 1
ATOM 1495 C C . GLU C 1 56 ? -7.969 19.080 12.817 1.00 23.64 232 GLU C C 1
ATOM 1496 O O . GLU C 1 56 ? -9.167 19.354 12.789 1.00 24.15 232 GLU C O 1
ATOM 1502 N N . LYS C 1 57 ? -7.069 19.700 12.056 1.00 23.56 233 LYS C N 1
ATOM 1503 C CA . LYS C 1 57 ? -7.445 20.757 11.097 1.00 22.59 233 LYS C CA 1
ATOM 1504 C C . LYS C 1 57 ? -8.130 21.941 11.777 1.00 21.79 233 LYS C C 1
ATOM 1505 O O . LYS C 1 57 ? -8.962 22.623 11.163 1.00 22.68 233 LYS C O 1
ATOM 1511 N N . CYS C 1 58 ? -7.798 22.175 13.048 1.00 19.14 234 CYS C N 1
ATOM 1512 C CA . CYS C 1 58 ? -8.321 23.334 13.764 1.00 18.90 234 CYS C CA 1
ATOM 1513 C C . CYS C 1 58 ? -8.170 24.589 12.914 1.00 19.47 234 CYS C C 1
ATOM 1514 O O . CYS C 1 58 ? -7.076 24.895 12.423 1.00 20.53 234 CYS C O 1
ATOM 1517 N N . LYS C 1 59 ? -9.273 25.304 12.737 1.00 19.88 235 LYS C N 1
ATOM 1518 C CA . LYS C 1 59 ? -9.307 26.465 11.847 1.00 20.07 235 LYS C CA 1
ATOM 1519 C C . LYS C 1 59 ? -8.958 27.754 12.579 1.00 18.68 235 LYS C C 1
ATOM 1520 O O . LYS C 1 59 ? -8.986 28.836 11.985 1.00 19.25 235 LYS C O 1
ATOM 1526 N N . TYR C 1 60 ? -8.636 27.632 13.871 1.00 16.34 236 TYR C N 1
ATOM 1527 C CA . TYR C 1 60 ? -8.241 28.786 14.681 1.00 14.16 236 TYR C CA 1
ATOM 1528 C C . TYR C 1 60 ? -6.736 28.801 14.933 1.00 13.02 236 TYR C C 1
ATOM 1529 O O . TYR C 1 60 ? -6.114 27.757 15.088 1.00 13.41 236 TYR C O 1
ATOM 1538 N N . PHE C 1 61 ? -6.162 29.995 14.956 1.00 12.34 237 PHE C N 1
ATOM 1539 C CA . PHE C 1 61 ? -4.707 30.142 14.995 1.00 11.04 237 PHE C CA 1
ATOM 1540 C C . PHE C 1 61 ? -4.084 29.589 16.275 1.00 11.19 237 PHE C C 1
ATOM 1541 O O . PHE C 1 61 ? -4.502 29.921 17.388 1.00 10.89 237 PHE C O 1
ATOM 1549 N N . HIS C 1 62 ? -3.074 28.737 16.095 1.00 10.30 238 HIS C N 1
ATOM 1550 C CA . HIS C 1 62 ? -2.273 28.230 17.205 1.00 10.27 238 HIS C CA 1
ATOM 1551 C C . HIS C 1 62 ? -0.994 29.038 17.297 1.00 10.49 238 HIS C C 1
ATOM 1552 O O . HIS C 1 62 ? -0.045 28.773 16.572 1.00 10.37 238 HIS C O 1
ATOM 1559 N N . PRO C 1 63 ? -0.969 30.048 18.173 1.00 10.27 239 PRO C N 1
ATOM 1560 C CA . PRO C 1 63 ? 0.192 30.953 18.153 1.00 10.49 239 PRO C CA 1
ATOM 1561 C C . PRO C 1 63 ? 1.449 30.317 18.761 1.00 10.66 239 PRO C C 1
ATOM 1562 O O . PRO C 1 63 ? 1.358 29.648 19.790 1.00 10.51 239 PRO C O 1
ATOM 1566 N N . PRO C 1 64 ? 2.606 30.530 18.115 1.00 10.90 240 PRO C N 1
ATOM 1567 C CA . PRO C 1 64 ? 3.884 30.149 18.727 1.00 10.96 240 PRO C CA 1
ATOM 1568 C C . PRO C 1 64 ? 4.032 30.769 20.116 1.00 10.38 240 PRO C C 1
ATOM 1569 O O . PRO C 1 64 ? 3.476 31.849 20.381 1.00 10.55 240 PRO C O 1
ATOM 1573 N N . ALA C 1 65 ? 4.818 30.120 20.974 1.00 10.33 241 ALA C N 1
ATOM 1574 C CA . ALA C 1 65 ? 5.016 30.595 22.332 1.00 10.18 241 ALA C CA 1
ATOM 1575 C C . ALA C 1 65 ? 5.523 32.037 22.364 1.00 10.67 241 ALA C C 1
ATOM 1576 O O . ALA C 1 65 ? 5.121 32.814 23.233 1.00 11.78 241 ALA C O 1
ATOM 1578 N N . HIS C 1 66 ? 6.390 32.392 21.418 1.00 11.33 242 HIS C N 1
ATOM 1579 C CA . HIS C 1 66 ? 7.001 33.732 21.439 1.00 11.93 242 HIS C CA 1
ATOM 1580 C C . HIS C 1 66 ? 5.985 34.840 21.134 1.00 12.88 242 HIS C C 1
ATOM 1581 O O . HIS C 1 66 ? 6.206 36.004 21.487 1.00 14.04 242 HIS C O 1
ATOM 1588 N N . LEU C 1 67 ? 4.879 34.467 20.494 1.00 12.96 243 LEU C N 1
ATOM 1589 C CA . LEU C 1 67 ? 3.809 35.418 20.192 1.00 13.90 243 LEU C CA 1
ATOM 1590 C C . LEU C 1 67 ? 2.833 35.587 21.353 1.00 14.22 243 LEU C C 1
ATOM 1591 O O . LEU C 1 67 ? 2.212 36.634 21.507 1.00 14.41 243 LEU C O 1
ATOM 1596 N N . GLN C 1 68 ? 2.662 34.537 22.143 1.00 14.84 244 GLN C N 1
ATOM 1597 C CA . GLN C 1 68 ? 1.717 34.560 23.259 1.00 15.65 244 GLN C CA 1
ATOM 1598 C C . GLN C 1 68 ? 2.251 35.364 24.429 1.00 17.16 244 GLN C C 1
ATOM 1599 O O . GLN C 1 68 ? 1.483 35.947 25.198 1.00 18.11 244 GLN C O 1
ATOM 1605 N N . ALA C 1 69 ? 3.568 35.377 24.568 1.00 18.36 245 ALA C N 1
ATOM 1606 C CA . ALA C 1 69 ? 4.220 36.086 25.663 1.00 19.77 245 ALA C CA 1
ATOM 1607 C C . ALA C 1 69 ? 4.456 37.551 25.317 1.00 20.83 245 ALA C C 1
ATOM 1608 O O . ALA C 1 69 ? 5.005 37.864 24.258 1.00 22.62 245 ALA C O 1
ATOM 1610 N N . SER D 1 1 ? -3.287 19.454 17.715 1.00 26.33 177 SER D N 1
ATOM 1611 C CA . SER D 1 1 ? -4.430 18.857 16.994 1.00 27.03 177 SER D CA 1
ATOM 1612 C C . SER D 1 1 ? -4.396 17.330 16.923 1.00 26.58 177 SER D C 1
ATOM 1613 O O . SER D 1 1 ? -5.443 16.696 16.742 1.00 27.96 177 SER D O 1
ATOM 1616 N N . ARG D 1 2 ? -3.207 16.741 17.070 1.00 26.10 178 ARG D N 1
ATOM 1617 C CA . ARG D 1 2 ? -3.002 15.299 16.864 1.00 25.20 178 ARG D CA 1
ATOM 1618 C C . ARG D 1 2 ? -1.607 14.854 17.308 1.00 23.82 178 ARG D C 1
ATOM 1619 O O . ARG D 1 2 ? -1.444 14.259 18.382 1.00 23.91 178 ARG D O 1
ATOM 1627 N N . THR D 1 3 ? -0.601 15.161 16.490 1.00 21.36 179 THR D N 1
ATOM 1628 C CA . THR D 1 3 ? 0.747 14.648 16.725 1.00 19.40 179 THR D CA 1
ATOM 1629 C C . THR D 1 3 ? 1.522 15.523 17.712 1.00 17.50 179 THR D C 1
ATOM 1630 O O . THR D 1 3 ? 2.623 15.164 18.143 1.00 17.19 179 THR D O 1
ATOM 1634 N N . ASP D 1 4 ? 0.931 16.655 18.081 1.00 15.36 180 ASP D N 1
ATOM 1635 C CA . ASP D 1 4 ? 1.593 17.574 19.009 1.00 13.72 180 ASP D CA 1
ATOM 1636 C C . ASP D 1 4 ? 1.186 17.365 20.460 1.00 12.52 180 ASP D C 1
ATOM 1637 O O . ASP D 1 4 ? 1.521 18.186 21.316 1.00 12.41 180 ASP D O 1
ATOM 1642 N N . ARG D 1 5 ? 0.491 16.270 20.748 1.00 11.71 181 ARG D N 1
ATOM 1643 C CA . ARG D 1 5 ? 0.041 16.016 22.108 1.00 12.15 181 ARG D CA 1
ATOM 1644 C C . ARG D 1 5 ? 0.641 14.690 22.581 1.00 12.09 181 ARG D C 1
ATOM 1645 O O . ARG D 1 5 ? 0.239 13.632 22.107 1.00 12.96 181 ARG D O 1
ATOM 1653 N N . LEU D 1 6 ? 1.605 14.764 23.500 1.00 10.88 182 LEU D N 1
ATOM 1654 C CA . LEU D 1 6 ? 2.414 13.608 23.877 1.00 11.07 182 LEU D CA 1
ATOM 1655 C C . LEU D 1 6 ? 2.031 13.088 25.248 1.00 10.96 182 LEU D C 1
ATOM 1656 O O . LEU D 1 6 ? 1.720 13.872 26.159 1.00 10.61 182 LEU D O 1
ATOM 1661 N N . GLU D 1 7 ? 2.070 11.771 25.412 1.00 11.42 183 GLU D N 1
ATOM 1662 C CA . GLU D 1 7 ? 1.676 11.146 26.670 1.00 12.00 183 GLU D CA 1
ATOM 1663 C C . GLU D 1 7 ? 2.719 11.328 27.765 1.00 12.00 183 GLU D C 1
ATOM 1664 O O . GLU D 1 7 ? 3.909 11.163 27.525 1.00 11.51 183 GLU D O 1
ATOM 1670 N N . VAL D 1 8 ? 2.246 11.651 28.966 1.00 11.97 184 VAL D N 1
ATOM 1671 C CA . VAL D 1 8 ? 3.097 11.878 30.119 1.00 12.74 184 VAL D CA 1
ATOM 1672 C C . VAL D 1 8 ? 3.415 10.568 30.826 1.00 14.01 184 VAL D C 1
ATOM 1673 O O . VAL D 1 8 ? 2.571 9.654 30.880 1.00 13.89 184 VAL D O 1
ATOM 1677 N N . CYS D 1 9 ? 4.640 10.485 31.344 1.00 15.39 185 CYS D N 1
ATOM 1678 C CA . CYS D 1 9 ? 5.092 9.346 32.118 1.00 17.35 185 CYS D CA 1
ATOM 1679 C C . CYS D 1 9 ? 4.312 9.263 33.419 1.00 19.52 185 CYS D C 1
ATOM 1680 O O . CYS D 1 9 ? 4.556 10.041 34.342 1.00 19.37 185 CYS D O 1
ATOM 1683 N N . ARG D 1 10 ? 3.384 8.304 33.465 1.00 22.12 186 ARG D N 1
ATOM 1684 C CA . ARG D 1 10 ? 2.522 8.104 34.628 1.00 24.49 186 ARG D CA 1
ATOM 1685 C C . ARG D 1 10 ? 3.323 7.591 35.812 1.00 25.66 186 ARG D C 1
ATOM 1686 O O . ARG D 1 10 ? 2.992 7.886 36.952 1.00 25.85 186 ARG D O 1
ATOM 1694 N N . GLU D 1 11 ? 4.386 6.837 35.536 1.00 26.80 187 GLU D N 1
ATOM 1695 C CA . GLU D 1 11 ? 5.289 6.381 36.591 1.00 28.01 187 GLU D CA 1
ATOM 1696 C C . GLU D 1 11 ? 6.062 7.557 37.184 1.00 28.48 187 GLU D C 1
ATOM 1697 O O . GLU D 1 11 ? 6.301 7.601 38.385 1.00 28.53 187 GLU D O 1
ATOM 1703 N N . TYR D 1 12 ? 6.423 8.516 36.330 1.00 29.41 188 TYR D N 1
ATOM 1704 C CA . TYR D 1 12 ? 7.089 9.754 36.740 1.00 29.91 188 TYR D CA 1
ATOM 1705 C C . TYR D 1 12 ? 6.142 10.670 37.521 1.00 30.68 188 TYR D C 1
ATOM 1706 O O . TYR D 1 12 ? 6.595 11.530 38.289 1.00 31.12 188 TY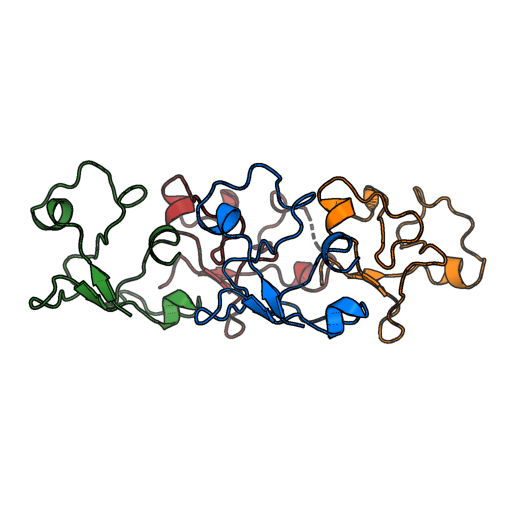R D O 1
ATOM 1715 N N . GLN D 1 13 ? 4.836 10.478 37.329 1.00 30.99 189 GLN D N 1
ATOM 1716 C CA . GLN D 1 13 ? 3.823 11.261 38.048 1.00 31.24 189 GLN D CA 1
ATOM 1717 C C . GLN D 1 13 ? 3.664 10.835 39.516 1.00 32.41 189 GLN D C 1
ATOM 1718 O O . GLN D 1 13 ? 3.024 11.532 40.305 1.00 32.26 189 GLN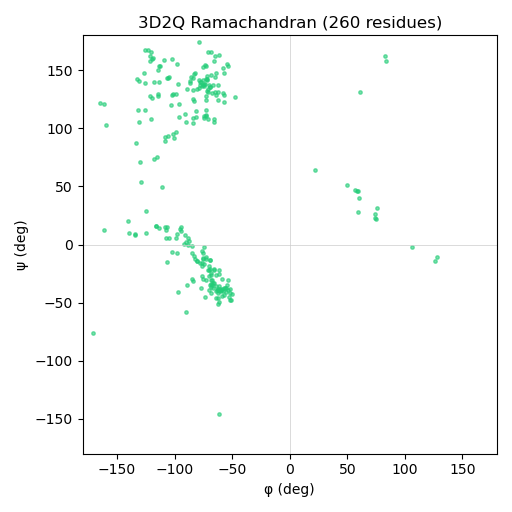 D O 1
ATOM 1724 N N . ARG D 1 14 ? 4.244 9.693 39.878 1.00 33.39 190 ARG D N 1
ATOM 1725 C CA . ARG D 1 14 ? 4.376 9.343 41.295 1.00 34.39 190 ARG D CA 1
ATOM 1726 C C . ARG D 1 14 ? 5.837 9.385 41.750 1.00 34.65 190 ARG D C 1
ATOM 1727 O O . ARG D 1 14 ? 6.325 8.447 42.389 1.00 35.16 190 ARG D O 1
ATOM 1735 N N . GLY D 1 15 ? 6.508 10.496 41.418 1.00 34.77 191 GLY D N 1
ATOM 1736 C CA . GLY D 1 15 ? 7.927 10.749 41.724 1.00 34.44 191 GLY D CA 1
ATOM 1737 C C . GLY D 1 15 ? 8.795 9.530 41.998 1.00 34.09 191 GLY D C 1
ATOM 1738 O O . GLY D 1 15 ? 9.313 9.370 43.111 1.00 34.46 191 GLY D O 1
ATOM 1739 N N . ASN D 1 16 ? 8.962 8.678 40.986 1.00 33.22 192 ASN D N 1
ATOM 1740 C CA . ASN D 1 16 ? 9.634 7.385 41.157 1.00 32.30 192 ASN D CA 1
ATOM 1741 C C . ASN D 1 16 ? 10.131 6.743 39.845 1.00 30.78 192 ASN D C 1
ATOM 1742 O O . ASN D 1 16 ? 10.496 5.571 39.836 1.00 31.16 192 ASN D O 1
ATOM 1747 N N . CYS D 1 17 ? 10.155 7.493 38.739 1.00 28.10 193 CYS D N 1
ATOM 1748 C CA . CYS D 1 17 ? 10.618 6.910 37.469 1.00 27.47 193 CYS D CA 1
ATOM 1749 C C . CYS D 1 17 ? 12.080 6.441 37.547 1.00 27.99 193 CYS D C 1
ATOM 1750 O O . CYS D 1 17 ? 12.962 7.170 38.013 1.00 28.30 193 CYS D O 1
ATOM 1753 N N . ARG D 1 19 ? 14.605 6.337 35.358 1.00 29.97 195 ARG D N 1
ATOM 1754 C CA . ARG D 1 19 ? 14.983 6.817 34.036 1.00 29.72 195 ARG D CA 1
ATOM 1755 C C . ARG D 1 19 ? 14.999 8.351 34.016 1.00 29.15 195 ARG D C 1
ATOM 1756 O O . ARG D 1 19 ? 14.056 8.995 34.493 1.00 29.41 195 ARG D O 1
ATOM 1764 N N . GLY D 1 20 ? 16.085 8.926 33.493 1.00 27.99 196 GLY D N 1
ATOM 1765 C CA . GLY D 1 20 ? 16.128 10.355 33.150 1.00 26.42 196 GLY D CA 1
ATOM 1766 C C . GLY D 1 20 ? 15.398 10.531 31.827 1.00 25.59 196 GLY D C 1
ATOM 1767 O O . GLY D 1 20 ? 15.014 9.540 31.206 1.00 25.09 196 GLY D O 1
ATOM 1768 N N . GLU D 1 21 ? 15.216 11.771 31.374 1.00 24.68 197 GLU D N 1
ATOM 1769 C CA . GLU D 1 21 ? 14.419 12.029 30.160 1.00 24.85 197 GLU D CA 1
ATOM 1770 C C . GLU D 1 21 ? 14.881 11.223 28.932 1.00 24.50 197 GLU D C 1
ATOM 1771 O O . GLU D 1 21 ? 14.059 10.732 28.151 1.00 24.27 197 GLU D O 1
ATOM 1777 N N . ASN D 1 22 ? 16.193 11.072 28.778 1.00 24.06 198 ASN D N 1
ATOM 1778 C CA . ASN D 1 22 ? 16.748 10.329 27.646 1.00 24.14 198 ASN D CA 1
ATOM 1779 C C . ASN D 1 22 ? 16.474 8.833 27.691 1.00 23.60 198 ASN D C 1
ATOM 1780 O O . ASN D 1 22 ? 16.467 8.173 26.645 1.00 24.08 198 ASN D O 1
ATOM 1785 N N . ASP D 1 23 ? 16.251 8.315 28.897 1.00 22.68 199 ASP D N 1
ATOM 1786 C CA . ASP D 1 23 ? 16.038 6.884 29.121 1.00 21.88 199 ASP D CA 1
ATOM 1787 C C . ASP D 1 23 ? 14.587 6.522 29.451 1.00 20.47 199 ASP D C 1
ATOM 1788 O O . ASP D 1 23 ? 14.313 5.399 29.899 1.00 21.30 199 ASP D O 1
ATOM 1793 N N . CYS D 1 24 ? 13.664 7.459 29.256 1.00 17.29 200 CYS D N 1
ATOM 1794 C CA . CYS D 1 24 ? 12.246 7.130 29.400 1.00 15.44 200 CYS D CA 1
ATOM 1795 C C . CYS D 1 24 ? 11.468 7.309 28.099 1.00 13.95 200 CYS D C 1
ATOM 1796 O O . CYS D 1 24 ? 11.680 8.267 27.363 1.00 13.75 200 CYS D O 1
ATOM 1799 N N . ARG D 1 25 ? 10.561 6.365 27.842 1.00 12.70 201 ARG D N 1
ATOM 1800 C CA . ARG D 1 25 ? 9.774 6.355 26.616 1.00 12.33 201 ARG D CA 1
ATOM 1801 C C . ARG D 1 25 ? 8.513 7.231 26.683 1.00 11.44 201 ARG D C 1
ATOM 1802 O O . ARG D 1 25 ? 7.774 7.328 25.697 1.00 11.06 201 ARG D O 1
ATOM 1810 N N . PHE D 1 26 ? 8.276 7.859 27.838 1.00 10.72 202 PHE D N 1
ATOM 1811 C CA . PHE D 1 26 ? 7.173 8.807 28.012 1.00 10.29 202 PHE D CA 1
ATOM 1812 C C . PHE D 1 26 ? 7.708 10.175 28.414 1.00 10.16 202 PHE D C 1
ATOM 1813 O O . PHE D 1 26 ? 8.861 10.287 28.843 1.00 10.73 202 PHE D O 1
ATOM 1821 N N . ALA D 1 27 ? 6.855 11.197 28.312 1.00 9.90 203 ALA D N 1
ATOM 1822 C CA . ALA D 1 27 ? 7.300 12.561 28.551 1.00 10.15 203 ALA D CA 1
ATOM 1823 C C . ALA D 1 27 ? 7.485 12.855 30.036 1.00 10.28 203 ALA D C 1
ATOM 1824 O O . ALA D 1 27 ? 6.638 12.486 30.879 1.00 10.54 203 ALA D O 1
ATOM 1826 N N . HIS D 1 28 ? 8.589 13.548 30.326 1.00 11.34 204 HIS D N 1
ATOM 1827 C CA . HIS D 1 28 ? 8.877 14.091 31.652 1.00 12.43 204 HIS D CA 1
ATOM 1828 C C . HIS D 1 28 ? 8.725 15.615 31.593 1.00 12.71 204 HIS D C 1
ATOM 1829 O O . HIS D 1 28 ? 9.684 16.315 31.264 1.00 13.79 204 HIS D O 1
ATOM 1836 N N . PRO D 1 29 ? 7.513 16.131 31.908 1.00 13.38 205 PRO D N 1
ATOM 1837 C CA . PRO D 1 29 ? 7.275 17.578 31.785 1.00 13.66 205 PRO D CA 1
ATOM 1838 C C . PRO D 1 29 ? 8.143 18.392 32.742 1.00 13.32 205 PRO D C 1
ATOM 1839 O O . PRO D 1 29 ? 8.453 17.926 33.846 1.00 14.51 205 PRO D O 1
ATOM 1843 N N . ALA D 1 30 ? 8.531 19.593 32.319 1.00 12.99 206 ALA D N 1
ATOM 1844 C CA . ALA D 1 30 ? 9.163 20.553 33.219 1.00 12.60 206 ALA D CA 1
ATOM 1845 C C . ALA D 1 30 ? 8.108 21.066 34.189 1.00 12.77 206 ALA D C 1
ATOM 1846 O O . ALA D 1 30 ? 6.899 20.886 33.986 1.00 12.24 206 ALA D O 1
ATOM 1848 N N . ASP D 1 31 ? 8.561 21.715 35.249 1.00 12.92 207 ASP D N 1
ATOM 1849 C CA . ASP D 1 31 ? 7.614 22.267 36.187 1.00 13.08 207 ASP D CA 1
ATOM 1850 C C . ASP D 1 31 ? 6.648 23.234 35.484 1.00 12.03 207 ASP D C 1
ATOM 1851 O O . ASP D 1 31 ? 5.456 23.284 35.801 1.00 11.96 207 ASP D O 1
ATOM 1856 N N . SER D 1 32 ? 7.172 23.997 34.530 1.00 10.85 208 SER D N 1
ATOM 1857 C CA . SER D 1 32 ? 6.361 25.010 33.855 1.00 10.16 208 SER D CA 1
ATOM 1858 C C . SER D 1 32 ? 5.390 24.441 32.810 1.00 9.39 208 SER D C 1
ATOM 1859 O O . SER D 1 32 ? 4.465 25.137 32.388 1.00 8.51 208 SER D O 1
ATOM 1862 N N . THR D 1 33 ? 5.607 23.191 32.395 1.00 9.39 209 THR D N 1
ATOM 1863 C CA . THR D 1 33 ? 4.871 22.595 31.270 1.00 9.35 209 THR D CA 1
ATOM 1864 C C . THR D 1 33 ? 3.435 22.283 31.686 1.00 9.24 209 THR D C 1
ATOM 1865 O O . THR D 1 33 ? 3.223 21.601 32.696 1.00 9.93 209 THR D O 1
ATOM 1869 N N . MET D 1 34 ? 2.460 22.756 30.911 1.00 9.90 210 MET D N 1
ATOM 1870 C CA . MET D 1 34 ? 1.049 22.452 31.228 1.00 10.84 210 MET D CA 1
ATOM 1871 C C . MET D 1 34 ? 0.731 20.990 30.919 1.00 9.81 210 MET D C 1
ATOM 1872 O O . MET D 1 34 ? 1.231 20.442 29.945 1.00 9.64 210 MET D O 1
ATOM 1877 N N . ILE D 1 35 ? -0.140 20.387 31.732 1.00 9.25 211 ILE D N 1
ATOM 1878 C CA . ILE D 1 35 ? -0.617 19.028 31.467 1.00 10.44 211 ILE D CA 1
ATOM 1879 C C . ILE D 1 35 ? -2.140 19.060 31.333 1.00 10.39 211 ILE D C 1
ATOM 1880 O O . ILE D 1 35 ? -2.846 19.597 32.199 1.00 10.96 211 ILE D O 1
ATOM 1885 N N . ASP D 1 36 ? -2.634 18.495 30.234 1.00 10.95 212 ASP D N 1
ATOM 1886 C CA . ASP D 1 36 ? -4.076 18.399 30.015 1.00 12.49 212 ASP D CA 1
ATOM 1887 C C . ASP D 1 36 ? -4.553 17.159 30.738 1.00 12.84 212 ASP D C 1
ATOM 1888 O O . ASP D 1 36 ? -4.241 16.040 30.330 1.00 12.75 212 ASP D O 1
ATOM 1893 N N . THR D 1 37 ? -5.285 17.371 31.833 1.00 14.48 213 THR D N 1
ATOM 1894 C CA . THR D 1 37 ? -5.742 16.287 32.707 1.00 15.83 213 THR D CA 1
ATOM 1895 C C . THR D 1 37 ? -6.806 15.385 32.076 1.00 16.35 213 THR D C 1
ATOM 1896 O O . THR D 1 37 ? -7.107 14.309 32.613 1.00 17.44 213 THR D O 1
ATOM 1900 N N . ASN D 1 38 ? -7.382 15.820 30.955 1.00 16.49 214 ASN D N 1
ATOM 1901 C CA . ASN D 1 38 ? -8.382 15.006 30.250 1.00 17.20 214 ASN D CA 1
ATOM 1902 C C . ASN D 1 38 ? -7.794 13.754 29.607 1.00 16.83 214 ASN D C 1
ATOM 1903 O O . ASN D 1 38 ? -8.439 12.697 29.566 1.00 17.47 214 ASN D O 1
ATOM 1908 N N . ASP D 1 39 ? -6.566 13.867 29.116 1.00 16.07 215 ASP D N 1
ATOM 1909 C CA . ASP D 1 39 ? -5.899 12.737 28.472 1.00 14.81 215 ASP D CA 1
ATOM 1910 C C . ASP D 1 39 ? -4.451 12.524 28.922 1.00 14.02 215 ASP D C 1
ATOM 1911 O O . ASP D 1 39 ? -3.748 11.707 28.357 1.00 14.01 215 ASP D O 1
ATOM 1916 N N . ASN D 1 40 ? -4.017 13.265 29.940 1.00 12.78 216 ASN D N 1
ATOM 1917 C CA . ASN D 1 40 ? -2.660 13.144 30.482 1.00 12.98 216 ASN D CA 1
ATOM 1918 C C . ASN D 1 40 ? -1.590 13.423 29.416 1.00 12.08 216 ASN D C 1
ATOM 1919 O O . ASN D 1 40 ? -0.618 12.692 29.302 1.00 12.39 216 ASN D O 1
ATOM 1924 N N . THR D 1 41 ? -1.783 14.497 28.652 1.00 10.84 217 THR D N 1
ATOM 1925 C CA . THR D 1 41 ? -0.820 14.874 27.621 1.00 10.63 217 THR D CA 1
ATOM 1926 C C . THR D 1 41 ? -0.222 16.256 27.894 1.00 9.75 217 THR D C 1
ATOM 1927 O O . THR D 1 41 ? -0.784 17.064 28.638 1.00 9.75 217 THR D O 1
ATOM 1931 N N . VAL D 1 42 ? 0.924 16.498 27.265 1.00 9.22 218 VAL D N 1
ATOM 1932 C CA . VAL D 1 42 ? 1.523 17.830 27.158 1.00 8.89 218 VAL D CA 1
ATOM 1933 C C . VAL D 1 42 ? 1.476 18.228 25.689 1.00 9.22 218 VAL D C 1
ATOM 1934 O O . VAL D 1 42 ? 1.445 17.366 24.803 1.00 9.62 218 VAL D O 1
ATOM 1938 N N . THR D 1 43 ? 1.442 19.533 25.435 1.00 8.40 219 THR D N 1
ATOM 1939 C CA . THR D 1 43 ? 1.386 20.041 24.075 1.00 8.36 219 THR D CA 1
ATOM 1940 C C . THR D 1 43 ? 2.771 20.505 23.666 1.00 7.63 219 THR D C 1
ATOM 1941 O O . THR D 1 43 ? 3.421 21.275 24.384 1.00 8.01 219 THR D O 1
ATOM 1945 N N . VAL D 1 44 ? 3.221 20.043 22.50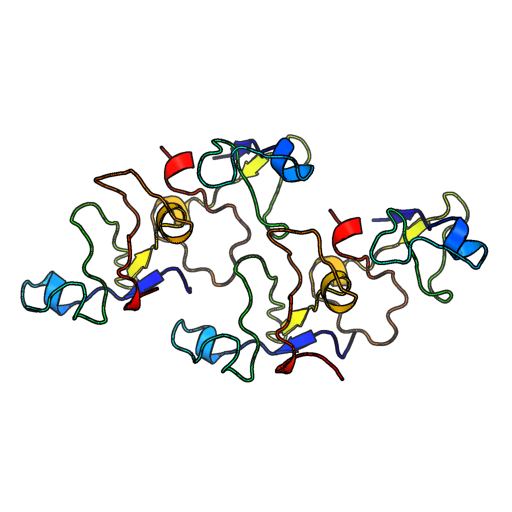6 1.00 7.41 220 VAL D N 1
ATOM 1946 C CA . VAL D 1 44 ? 4.565 20.315 22.035 1.00 7.78 220 VAL D CA 1
ATOM 1947 C C . VAL D 1 44 ? 4.756 21.788 21.651 1.00 7.91 220 VAL D C 1
ATOM 1948 O O . VAL D 1 44 ? 3.909 22.388 20.999 1.00 8.32 220 VAL D O 1
ATOM 1952 N N . CYS D 1 45 ? 5.884 22.350 22.074 1.00 8.10 221 CYS D N 1
ATOM 1953 C CA . CYS D 1 45 ? 6.257 23.687 21.671 1.00 8.11 221 CYS D CA 1
ATOM 1954 C C . CYS D 1 45 ? 6.712 23.744 20.211 1.00 8.77 221 CYS D C 1
ATOM 1955 O O . CYS D 1 45 ? 7.767 23.216 19.859 1.00 9.15 221 CYS D O 1
ATOM 1958 N N . MET D 1 46 ? 5.915 24.389 19.365 1.00 9.25 222 MET D N 1
ATOM 1959 C CA . MET D 1 46 ? 6.272 24.499 17.959 1.00 10.71 222 MET D CA 1
ATOM 1960 C C . MET D 1 46 ? 7.558 25.271 17.720 1.00 10.23 222 MET D C 1
ATOM 1961 O O . MET D 1 46 ? 8.348 24.901 16.849 1.00 10.81 222 MET D O 1
ATOM 1966 N N . ASP D 1 47 ? 7.776 26.338 18.485 1.00 9.47 223 ASP D N 1
ATOM 1967 C CA . ASP D 1 47 ? 9.004 27.113 18.366 1.00 9.18 223 ASP D CA 1
ATOM 1968 C C . ASP D 1 47 ? 10.211 26.220 18.626 1.00 9.62 223 ASP D C 1
ATOM 1969 O O . ASP D 1 47 ? 11.197 26.274 17.896 1.00 10.03 223 ASP D O 1
ATOM 1974 N N . TYR D 1 48 ? 10.132 25.400 19.661 1.00 8.82 224 TYR D N 1
ATOM 1975 C CA . TYR D 1 48 ? 11.239 24.516 19.994 1.00 9.20 224 TYR D CA 1
ATOM 1976 C C . TYR D 1 48 ? 11.505 23.518 18.858 1.00 10.35 224 TYR D C 1
ATOM 1977 O O . TYR D 1 48 ? 12.657 23.300 18.472 1.00 10.25 224 TYR D O 1
ATOM 1986 N N . ILE D 1 49 ? 10.448 22.896 18.334 1.00 11.26 225 ILE D N 1
ATOM 1987 C CA . ILE D 1 49 ? 10.601 21.940 17.232 1.00 13.55 225 ILE D CA 1
ATOM 1988 C C . ILE D 1 49 ? 11.212 22.594 15.993 1.00 13.83 225 ILE D C 1
ATOM 1989 O O . ILE D 1 49 ? 12.043 21.980 15.305 1.00 14.25 225 ILE D O 1
ATOM 1994 N N . LYS D 1 50 ? 10.812 23.836 15.728 1.00 14.27 226 LYS D N 1
ATOM 1995 C CA . LYS D 1 50 ? 11.313 24.598 14.583 1.00 16.04 226 LYS D CA 1
ATOM 1996 C C . LYS D 1 50 ? 12.725 25.128 14.807 1.00 15.75 226 LYS D C 1
ATOM 1997 O O . LYS D 1 50 ? 13.313 25.730 13.898 1.00 17.05 226 LYS D O 1
ATOM 2003 N N . GLY D 1 51 ? 13.264 24.942 16.009 1.00 15.25 227 GLY D N 1
ATOM 2004 C CA . GLY D 1 51 ? 14.686 25.194 16.209 1.00 14.28 227 GLY D CA 1
ATOM 2005 C C . GLY D 1 51 ? 15.097 26.139 17.318 1.00 13.66 227 GLY D C 1
ATOM 2006 O O . GLY D 1 51 ? 16.268 26.161 17.692 1.00 14.19 227 GLY D O 1
ATOM 2007 N N . ARG D 1 52 ? 14.148 26.903 17.866 1.00 13.17 228 ARG D N 1
ATOM 2008 C CA . ARG D 1 52 ? 14.465 27.837 18.947 1.00 12.27 228 ARG D CA 1
ATOM 2009 C C . ARG D 1 52 ? 13.216 28.316 19.666 1.00 11.20 228 ARG D C 1
ATOM 2010 O O . ARG D 1 52 ? 12.317 28.890 19.056 1.00 10.62 228 ARG D O 1
ATOM 2018 N N . CYS D 1 53 ? 13.178 28.068 20.969 1.00 10.55 229 CYS D N 1
ATOM 2019 C CA . CYS D 1 53 ? 12.191 28.683 21.834 1.00 10.64 229 CYS D CA 1
ATOM 2020 C C . CYS D 1 53 ? 12.925 29.597 22.792 1.00 11.47 229 CYS D C 1
ATOM 2021 O O . CYS D 1 53 ? 13.867 29.160 23.464 1.00 12.33 229 CYS D O 1
ATOM 2024 N N . SER D 1 54 ? 12.466 30.845 22.846 1.00 12.69 230 SER D N 1
ATOM 2025 C CA . SER D 1 54 ? 13.096 31.892 23.640 1.00 13.94 230 SER D CA 1
ATOM 2026 C C . SER D 1 54 ? 12.518 31.993 25.053 1.00 14.21 230 SER D C 1
ATOM 2027 O O . SER D 1 54 ? 12.828 32.937 25.779 1.00 15.07 230 SER D O 1
ATOM 2030 N N . ARG D 1 55 ? 11.675 31.035 25.428 1.00 13.55 231 ARG D N 1
ATOM 2031 C CA . ARG D 1 55 ? 11.008 31.068 26.726 1.00 13.95 231 ARG D CA 1
ATOM 2032 C C . ARG D 1 55 ? 11.761 30.234 27.762 1.00 14.09 231 ARG D C 1
ATOM 2033 O O . ARG D 1 55 ? 11.957 29.031 27.592 1.00 14.65 231 ARG D O 1
ATOM 2041 N N . GLU D 1 56 ? 12.183 30.884 28.841 1.00 13.95 232 GLU D N 1
ATOM 2042 C CA . GLU D 1 56 ? 12.929 30.186 29.883 1.00 14.29 232 GLU D CA 1
ATOM 2043 C C . GLU D 1 56 ? 12.070 29.143 30.609 1.00 13.30 232 GLU D C 1
ATOM 2044 O O . GLU D 1 56 ? 12.561 28.088 30.998 1.00 14.05 232 GLU D O 1
ATOM 2050 N N . LYS D 1 57 ? 10.798 29.470 30.830 1.00 11.58 233 LYS D N 1
ATOM 2051 C CA . LYS D 1 57 ? 9.904 28.601 31.576 1.00 10.22 233 LYS D CA 1
ATOM 2052 C C . LYS D 1 57 ? 8.625 28.417 30.755 1.00 9.25 233 LYS D C 1
ATOM 2053 O O . LYS D 1 57 ? 7.559 28.935 31.087 1.00 8.87 233 LYS D O 1
ATOM 2059 N N . CYS D 1 58 ? 8.774 27.675 29.662 1.00 8.57 234 CYS D N 1
ATOM 2060 C CA . CYS D 1 58 ? 7.744 27.563 28.643 1.00 8.25 234 CYS D CA 1
ATOM 2061 C C . CYS D 1 58 ? 6.578 26.715 29.126 1.00 7.87 234 CYS D C 1
ATOM 2062 O O . CYS D 1 58 ? 6.760 25.731 29.863 1.00 7.63 234 CYS D O 1
ATOM 2065 N N . LYS D 1 59 ? 5.375 27.112 28.742 1.00 7.97 235 LYS D N 1
ATOM 2066 C CA . LYS D 1 59 ? 4.211 26.323 29.127 1.00 8.00 235 LYS D CA 1
ATOM 2067 C C . LYS D 1 59 ? 4.015 25.116 28.216 1.00 7.73 235 LYS D C 1
ATOM 2068 O O . LYS D 1 59 ? 3.239 24.222 28.557 1.00 7.77 235 LYS D O 1
ATOM 2074 N N . TYR D 1 60 ? 4.709 25.104 27.069 1.00 6.51 236 TYR D N 1
ATOM 2075 C CA . TYR D 1 60 ? 4.676 23.986 26.113 1.00 6.81 236 TYR D CA 1
ATOM 2076 C C . TYR D 1 60 ? 5.892 23.063 26.302 1.00 7.14 236 TYR D C 1
ATOM 2077 O O . TYR D 1 60 ? 6.926 23.481 26.804 1.00 7.66 236 TYR D O 1
ATOM 2086 N N . PHE D 1 61 ? 5.748 21.807 25.901 1.00 7.26 237 PHE D N 1
ATOM 2087 C CA . PHE D 1 61 ? 6.767 20.802 26.121 1.00 7.79 237 PHE D CA 1
ATOM 2088 C C . PHE D 1 61 ? 7.884 20.898 25.074 1.00 7.84 237 PHE D C 1
ATOM 2089 O O . PHE D 1 61 ? 7.610 21.013 23.878 1.00 8.97 237 PHE D O 1
ATOM 2097 N N . HIS D 1 62 ? 9.132 20.844 25.540 1.00 8.19 238 HIS D N 1
ATOM 2098 C CA . HIS D 1 62 ? 10.298 20.762 24.655 1.00 7.82 238 HIS D CA 1
ATOM 2099 C C . HIS D 1 62 ? 10.775 19.308 24.607 1.00 8.84 238 HIS D C 1
ATOM 2100 O O . HIS D 1 62 ? 11.525 18.908 25.469 1.00 9.17 238 HIS D O 1
ATOM 2107 N N . PRO D 1 63 ? 10.282 18.508 23.637 1.00 9.02 239 PRO D N 1
ATOM 2108 C CA . PRO D 1 63 ? 10.518 17.055 23.734 1.00 9.77 239 PRO D CA 1
ATOM 2109 C C . PRO D 1 63 ? 11.932 16.625 23.385 1.00 9.95 239 PRO D C 1
ATOM 2110 O O . PRO D 1 63 ? 12.502 17.158 22.419 1.00 9.98 239 PRO D O 1
ATOM 2114 N N . PRO D 1 64 ? 12.474 15.633 24.130 1.00 10.65 240 PRO D N 1
ATOM 2115 C CA . PRO D 1 64 ? 13.682 14.956 23.640 1.00 11.21 240 PRO D CA 1
ATOM 2116 C C . PRO D 1 64 ? 13.397 14.345 22.264 1.00 11.77 240 PRO D C 1
ATOM 2117 O O . PRO D 1 64 ? 12.246 13.983 21.979 1.00 11.40 240 PRO D O 1
ATOM 2121 N N . ALA D 1 65 ? 14.431 14.214 21.430 1.00 12.31 241 ALA D N 1
ATOM 2122 C CA . ALA D 1 65 ? 14.263 13.746 20.052 1.00 12.40 241 ALA D CA 1
ATOM 2123 C C . ALA D 1 65 ? 13.472 12.436 19.929 1.00 11.90 241 ALA D C 1
ATOM 2124 O O . ALA D 1 65 ? 12.666 12.275 19.001 1.00 12.68 241 ALA D O 1
ATOM 2126 N N . HIS D 1 66 ? 13.703 11.514 20.863 1.00 11.92 242 HIS D N 1
ATOM 2127 C CA . HIS D 1 66 ? 13.109 10.173 20.772 1.00 11.59 242 HIS D CA 1
ATOM 2128 C C . HIS D 1 66 ? 11.604 10.162 21.056 1.00 11.29 242 HIS D C 1
ATOM 2129 O O . HIS D 1 66 ? 10.934 9.148 20.820 1.00 10.34 242 HIS D O 1
ATOM 2136 N N . LEU D 1 67 ? 11.074 11.282 21.556 1.00 11.14 243 LEU D N 1
ATOM 2137 C CA . LEU D 1 67 ? 9.640 11.437 21.803 1.00 11.10 243 LEU D CA 1
ATOM 2138 C C . LEU D 1 67 ? 8.932 12.262 20.741 1.00 12.07 243 LEU D C 1
ATOM 2139 O O . LEU D 1 67 ? 7.705 12.369 20.761 1.00 11.78 243 LEU D O 1
ATOM 2144 N N . GLN D 1 68 ? 9.689 12.838 19.815 1.00 12.17 244 GLN D N 1
ATOM 2145 C CA . GLN D 1 68 ? 9.118 13.768 18.835 1.00 13.50 244 GLN D CA 1
ATOM 2146 C C . GLN D 1 68 ? 8.338 13.054 17.746 1.00 14.71 244 GLN D C 1
ATOM 2147 O O . GLN D 1 68 ? 8.619 11.901 17.430 1.00 14.86 244 GLN D O 1
ATOM 2153 N N . ALA D 1 69 ? 7.360 13.760 17.180 1.00 16.41 245 ALA D N 1
ATOM 2154 C CA . ALA D 1 69 ? 6.609 13.277 16.025 1.00 18.32 245 ALA D CA 1
ATOM 2155 C C . ALA D 1 69 ? 7.530 13.198 14.814 1.00 19.90 245 ALA D C 1
ATOM 2156 O O . ALA D 1 69 ? 8.349 14.091 14.582 1.00 19.87 245 ALA D O 1
ATOM 2158 N N . LYS D 1 70 ? 7.396 12.107 14.061 1.00 21.64 246 LYS D N 1
ATOM 2159 C CA . LYS D 1 70 ? 8.182 11.883 12.862 1.00 23.94 246 LYS D CA 1
ATOM 2160 C C . LYS D 1 70 ? 7.594 12.671 11.691 1.00 24.45 246 LYS D C 1
ATOM 2161 O O . LYS D 1 70 ? 6.489 13.218 11.782 1.00 25.77 246 LYS D O 1
#

Foldseek 3Di:
DKFAADPCLVVVHDPCDCVRDLGDNDDPQADADPVRRIFDADPCLVVVRDPDPDDRGDNDDPSNVD/DLQKFAADPCVVVVHDPDPLVGDQGDDADPLADADPVRRITGADPCLVVPDDPDPRDNGDNHDPNND/DKWAADPQVVVPDDPQDQVRDLGDNFDPQQDADPPRRIFAADVCLVVPRDPDDPPSGDNHDPSNVD/DPQQWFAADVCVVVVHDPDQVGDQGDDADPLADADPVRRTTGADPCLVVPDDPDPRDNGGNHDPNRHDD

Secondary structure (DSSP, 8-state):
-EEEB-HHHHTT--SS-TTT-SSB---TTS--BTTTTEEEB-HHHHTT----TT--SB---HHHH-/-TTEEEB-HHHHTT---S-TTT-SSB---TTS--BTTTTEEEB-HHHHTT----TT-SSB---GGG-/-EEEBPHHHHTT--SS-TTT-SSB---TTSPPBTTTTEEEB-HHHHTT----TT--SB---HHHH-/--TTEEEB-TTGGGT----GGG-SSB---TT---BTTTTEEEB-HHHHTT----TT-SSB---GGGS--